Protein AF-A0A7C6I087-F1 (afdb_monomer_lite)

pLDDT: mean 86.72, std 14.85, range [38.72, 98.5]

Secondary structure (DSSP, 8-state):
--PPPPP-----------------PPPP----EEE--PEEEE-TT-SS-EEEEEEEEEEETTTEEEEEEEEEE--SSS--EEEEEEEETTS-EEEEEEESS---HHHHTT-EEEEE-SSSSSS-EEEEEEE---SGGGGGEEEEEEEEEEETTEEEEEEEEEE--SS----B-SSSSS-PBEEEEEEEEEETTEEEEEEEEEEEETTEEEE-TTTTT--EEEETTTTEEPPHHHHHHHHHHH--SS-TT-EEEEPP-

Sequence (257 aa):
MRTTIYLLTIALVAISCHQGKAQKTEPAKLEFQTYSDWEAKYDGSSLDEECWELTIPDYFKENSAVTVQLRAYEEENDQPNSTIALIDKAGNYLVTLFEPTQFHQFALEYATLSVGDVDGNGLKDIKIDFPYMGNGLMACAIRTIYIFQAGAKTFNKVSFDSFVCRDHVAETDVDGDGKWEIIVRTLEYIDENNHYWVDNIYKYTPEGLICVSKENGYPKALNVSERKPTDAEIVARHKGEWTVEQPKGYLFLKSSK

Foldseek 3Di:
DDDDDDDDDDDDDPPPPPPPVPPPPDFDFWDKDKDQPWDWDDDPPDPAWTKIKDKDFQQDPPRWIKIWIKTWDDDDPNWTKIWIFIATPVRDTLDIHIDRDGDDPVQSNVKMKIWTQQQQPPHIKIWIWTQPCDDDQSRQKTKIKIWDDPDDSWTKIKIAIAGDDPDGDGWDPQVSPNHTWDWGWDWDDPDPQWIKTWIWTWRQDPVGTFTPQPVRVDRWIATPVVRHTDDPVVCVVCVVVSRDGAHHPIDIDGDDD

Structure (mmCIF, N/CA/C/O backbone):
data_AF-A0A7C6I087-F1
#
_entry.id   AF-A0A7C6I087-F1
#
loop_
_atom_site.group_PDB
_atom_site.id
_atom_site.type_symbol
_atom_site.label_atom_id
_atom_site.label_alt_id
_atom_site.label_comp_id
_atom_site.label_asym_id
_atom_site.label_entity_id
_atom_site.label_seq_id
_atom_site.pdbx_PDB_ins_code
_atom_site.Cartn_x
_atom_site.Cartn_y
_atom_site.Cartn_z
_atom_site.occupancy
_atom_site.B_iso_or_equiv
_atom_site.auth_seq_id
_atom_site.auth_comp_id
_atom_site.auth_asym_id
_atom_site.auth_atom_id
_atom_site.pdbx_PDB_model_num
ATOM 1 N N . MET A 1 1 ? -33.682 -77.849 -45.680 1.00 42.06 1 MET A N 1
ATOM 2 C CA . MET A 1 1 ? -32.607 -76.908 -45.298 1.00 42.06 1 MET A CA 1
ATOM 3 C C . MET A 1 1 ? -32.847 -75.579 -45.998 1.00 42.06 1 MET A C 1
ATOM 5 O O . MET A 1 1 ? -32.640 -75.496 -47.201 1.00 42.06 1 MET A O 1
ATOM 9 N N . ARG A 1 2 ? -33.354 -74.571 -45.285 1.00 38.72 2 ARG A N 1
ATOM 10 C CA . ARG A 1 2 ? -33.384 -73.178 -45.750 1.00 38.72 2 ARG A CA 1
ATOM 11 C C . ARG A 1 2 ? -32.941 -72.304 -44.583 1.00 38.72 2 ARG A C 1
ATOM 13 O O . ARG A 1 2 ? -33.522 -72.373 -43.507 1.00 38.72 2 ARG A O 1
ATOM 20 N N . THR A 1 3 ? -31.845 -71.599 -44.815 1.00 48.38 3 THR A N 1
ATOM 21 C CA . THR A 1 3 ? -31.078 -70.809 -43.857 1.00 48.38 3 THR A CA 1
ATOM 22 C C . THR A 1 3 ? -31.737 -69.445 -43.683 1.00 48.38 3 THR A C 1
ATOM 24 O O . THR A 1 3 ? -31.898 -68.717 -44.660 1.00 48.38 3 THR A O 1
ATOM 27 N N . THR A 1 4 ? -32.125 -69.101 -42.457 1.00 55.12 4 THR A N 1
ATOM 28 C CA . THR A 1 4 ? -32.630 -67.768 -42.103 1.00 55.12 4 THR A CA 1
ATOM 29 C C . THR A 1 4 ? -31.441 -66.871 -41.764 1.00 55.12 4 THR A C 1
ATOM 31 O O . THR A 1 4 ? -30.687 -67.169 -4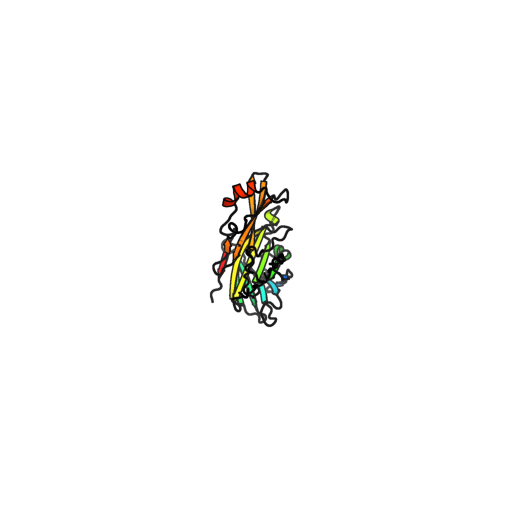0.840 1.00 55.12 4 THR A O 1
ATOM 34 N N . ILE A 1 5 ? -31.255 -65.793 -42.526 1.00 53.34 5 ILE A N 1
ATOM 35 C CA . ILE A 1 5 ? -30.225 -64.772 -42.296 1.00 53.34 5 ILE A CA 1
ATOM 36 C C . ILE A 1 5 ? -30.848 -63.666 -41.437 1.00 53.34 5 ILE A C 1
ATOM 38 O O . ILE A 1 5 ? -31.815 -63.035 -41.858 1.00 53.34 5 ILE A O 1
ATOM 42 N N . TYR A 1 6 ? -30.302 -63.432 -40.242 1.00 49.09 6 TYR A N 1
ATOM 43 C CA . TYR A 1 6 ? -30.642 -62.276 -39.411 1.00 49.09 6 TYR A CA 1
ATOM 44 C C . TYR A 1 6 ? -29.781 -61.080 -39.837 1.00 49.09 6 TYR A C 1
ATOM 46 O O . TYR A 1 6 ? -28.558 -61.121 -39.712 1.00 49.09 6 TYR A O 1
ATOM 54 N N . LEU A 1 7 ? -30.415 -60.018 -40.345 1.00 50.47 7 LEU A N 1
ATOM 55 C CA . LEU A 1 7 ? -29.766 -58.720 -40.536 1.00 50.47 7 LEU A CA 1
ATOM 56 C C . LEU A 1 7 ? -29.702 -57.996 -39.184 1.00 50.47 7 LEU A C 1
ATOM 58 O O . LEU A 1 7 ? -30.734 -57.683 -38.592 1.00 50.47 7 LEU A O 1
ATOM 62 N N . LEU A 1 8 ? -28.485 -57.736 -38.709 1.00 50.28 8 LEU A N 1
ATOM 63 C CA . LEU A 1 8 ? -28.207 -56.926 -37.528 1.00 50.28 8 LEU A CA 1
ATOM 64 C C . LEU A 1 8 ? -28.025 -55.465 -37.968 1.00 50.28 8 LEU A C 1
ATOM 66 O O . LEU A 1 8 ? -27.032 -55.125 -38.609 1.00 50.28 8 LEU A O 1
ATOM 70 N N . THR A 1 9 ? -28.983 -54.600 -37.646 1.00 48.31 9 THR A N 1
ATOM 71 C CA . THR A 1 9 ? -28.896 -53.160 -37.922 1.00 48.31 9 THR A CA 1
ATOM 72 C C . THR A 1 9 ? -28.123 -52.482 -36.789 1.00 48.31 9 THR A C 1
ATOM 74 O O . THR A 1 9 ? -28.638 -52.335 -35.683 1.00 48.31 9 THR A O 1
ATOM 77 N N . ILE A 1 10 ? -26.875 -52.084 -37.043 1.00 52.88 10 ILE A N 1
ATOM 78 C CA . ILE A 1 10 ? -26.070 -51.293 -36.101 1.00 52.88 10 ILE A CA 1
ATOM 79 C C . ILE A 1 10 ? -26.468 -49.822 -36.264 1.00 52.88 10 ILE A C 1
ATOM 81 O O . ILE A 1 10 ? -26.157 -49.197 -37.277 1.00 52.88 10 ILE A O 1
ATOM 85 N N . ALA A 1 11 ? -27.164 -49.268 -35.273 1.00 49.88 11 ALA A N 1
ATOM 86 C CA . ALA A 1 11 ? -27.420 -47.835 -35.187 1.00 49.88 11 ALA A CA 1
ATOM 87 C C . ALA A 1 11 ? -26.173 -47.132 -34.623 1.00 49.88 11 ALA A C 1
ATOM 89 O O . ALA A 1 11 ? -25.879 -47.234 -33.432 1.00 49.88 11 ALA A O 1
ATOM 90 N N . LEU A 1 12 ? -25.427 -46.426 -35.478 1.00 45.78 12 LEU A N 1
ATOM 91 C CA . LEU A 1 12 ? -24.392 -45.490 -35.037 1.00 45.78 12 LEU A CA 1
ATOM 92 C C . LEU A 1 12 ? -25.065 -44.247 -34.440 1.00 45.78 12 LEU A C 1
ATOM 94 O O . LEU A 1 12 ? -25.631 -43.429 -35.164 1.00 45.78 12 LEU A O 1
ATOM 98 N N . VAL A 1 13 ? -24.978 -44.086 -33.120 1.00 54.22 13 VAL A N 1
ATOM 99 C CA . VAL A 1 13 ? -25.280 -42.816 -32.451 1.00 54.22 13 VAL A CA 1
ATOM 100 C C . VAL A 1 13 ? -24.046 -41.928 -32.580 1.00 54.22 13 VAL A C 1
ATOM 102 O O . VAL A 1 13 ? -23.047 -42.124 -31.892 1.00 54.22 13 VAL A O 1
ATOM 105 N N . ALA A 1 14 ? -24.099 -40.962 -33.494 1.00 50.09 14 ALA A N 1
ATOM 106 C CA . ALA A 1 14 ? -23.103 -39.904 -33.571 1.00 50.09 14 ALA A CA 1
ATOM 107 C C . ALA A 1 14 ? -23.315 -38.945 -32.389 1.00 50.09 14 ALA A C 1
ATOM 109 O O . ALA A 1 14 ? -24.193 -38.085 -32.423 1.00 50.09 14 ALA A O 1
ATOM 110 N N . ILE A 1 15 ? -22.519 -39.101 -31.329 1.00 54.28 15 ILE A N 1
ATOM 111 C CA . ILE A 1 15 ? -22.408 -38.090 -30.275 1.00 54.28 15 ILE A CA 1
ATOM 112 C C . ILE A 1 15 ? -21.631 -36.926 -30.886 1.00 54.28 15 ILE A C 1
ATOM 114 O O . ILE A 1 15 ? -20.402 -36.935 -30.951 1.00 54.28 15 ILE A O 1
ATOM 118 N N . SER A 1 16 ? -22.350 -35.926 -31.390 1.00 51.22 16 SER A N 1
ATOM 119 C CA . SER A 1 16 ? -21.748 -34.646 -31.726 1.00 51.22 16 SER A CA 1
ATOM 120 C C . SER A 1 16 ? -21.303 -33.985 -30.422 1.00 51.22 16 SER A C 1
ATOM 122 O O . SER A 1 16 ? -22.115 -33.363 -29.734 1.00 51.22 16 SER A O 1
ATOM 124 N N . CYS A 1 17 ? -20.024 -34.121 -30.069 1.00 46.81 17 CYS A N 1
ATOM 125 C CA . CYS A 1 17 ? -19.377 -33.235 -29.109 1.00 46.81 17 CYS A CA 1
ATOM 126 C C . CYS A 1 17 ? -19.417 -31.818 -29.690 1.00 46.81 17 CYS A C 1
ATOM 128 O O . CYS A 1 17 ? -18.515 -31.400 -30.414 1.00 46.81 17 CYS A O 1
ATOM 130 N N . HIS A 1 18 ? -20.492 -31.084 -29.402 1.00 49.47 18 HIS A N 1
ATOM 131 C CA . HIS A 1 18 ? -20.477 -29.635 -29.477 1.00 49.47 18 HIS A CA 1
ATOM 132 C C . HIS A 1 18 ? -19.418 -29.176 -28.475 1.00 49.47 18 HIS A C 1
ATOM 134 O O . HIS A 1 18 ? -19.668 -29.114 -27.273 1.00 49.47 18 HIS A O 1
ATOM 140 N N . GLN A 1 19 ? -18.213 -28.891 -28.972 1.00 52.75 19 GLN A N 1
ATOM 141 C CA . GLN A 1 19 ? -17.267 -28.035 -28.274 1.00 52.75 19 GLN A CA 1
ATOM 142 C C . GLN A 1 19 ? -17.911 -26.650 -28.213 1.00 52.75 19 GLN A C 1
ATOM 144 O O . GLN A 1 19 ? -17.664 -25.786 -29.055 1.00 52.75 19 GLN A O 1
ATOM 149 N N . GLY A 1 20 ? -18.814 -26.468 -27.247 1.00 55.16 20 GLY A N 1
ATOM 150 C CA . GLY A 1 20 ? -19.237 -25.146 -26.834 1.00 55.16 20 GLY A CA 1
ATOM 151 C C . GLY A 1 20 ? -17.958 -24.403 -26.502 1.00 55.16 20 GLY A C 1
ATOM 152 O O . GLY A 1 20 ? -17.215 -24.828 -25.618 1.00 55.16 20 GLY A O 1
ATOM 153 N N . LYS A 1 21 ? -17.647 -23.359 -27.274 1.00 57.44 21 LYS A N 1
ATOM 154 C CA . LYS A 1 21 ? -16.593 -22.418 -26.913 1.00 57.44 21 LYS A CA 1
ATOM 155 C C . LYS A 1 21 ? -16.952 -21.953 -25.510 1.00 57.44 21 LYS A C 1
ATOM 157 O O . LYS A 1 21 ? -17.931 -21.226 -25.366 1.00 57.44 21 LYS A O 1
ATOM 162 N N . ALA A 1 22 ? -16.243 -22.456 -24.499 1.00 60.78 22 ALA A N 1
ATOM 163 C CA . ALA A 1 22 ? -16.420 -22.005 -23.133 1.00 60.78 22 ALA A CA 1
ATOM 164 C C . ALA A 1 22 ? -16.247 -20.491 -23.190 1.00 60.78 22 ALA A C 1
ATOM 166 O O . ALA A 1 22 ? -15.191 -19.996 -23.592 1.00 60.78 22 ALA A O 1
ATOM 167 N N . GLN A 1 23 ? -17.338 -19.772 -22.940 1.00 53.88 23 GLN A N 1
ATOM 168 C CA . GLN A 1 23 ? -17.309 -18.329 -22.856 1.00 53.88 23 GLN A CA 1
ATOM 169 C C . GLN A 1 23 ? -16.325 -18.036 -21.733 1.00 53.88 23 GLN A C 1
ATOM 171 O O . GLN A 1 23 ? -16.586 -18.396 -20.589 1.00 53.88 23 GLN A O 1
ATOM 176 N N . LYS A 1 24 ? -15.146 -17.521 -22.094 1.00 62.06 24 LYS A N 1
ATOM 177 C CA . LYS A 1 24 ? -14.109 -17.155 -21.138 1.00 62.06 24 LYS A CA 1
ATOM 178 C C . LYS A 1 24 ? -14.735 -16.070 -20.272 1.00 62.06 24 LYS A C 1
ATOM 180 O O . LYS A 1 24 ? -14.873 -14.939 -20.730 1.00 62.06 24 LYS A O 1
ATOM 185 N N . THR A 1 25 ? -15.235 -16.455 -19.102 1.00 62.94 25 THR A N 1
ATOM 186 C CA . THR A 1 25 ? -15.721 -15.522 -18.093 1.00 62.94 25 THR A CA 1
ATOM 187 C C . THR A 1 25 ? -14.597 -14.540 -17.840 1.00 62.94 25 THR A C 1
ATOM 189 O O . THR A 1 25 ? -13.441 -14.951 -17.699 1.00 62.94 25 THR A O 1
ATOM 192 N N . GLU A 1 26 ? -14.919 -13.250 -17.887 1.00 67.12 26 GLU A N 1
ATOM 193 C CA . GLU A 1 26 ? -13.957 -12.235 -17.481 1.00 67.12 26 GLU A CA 1
ATOM 194 C C . GLU A 1 26 ? -13.479 -12.585 -16.067 1.00 67.12 26 GLU A C 1
ATOM 196 O O . GLU A 1 26 ? -14.296 -13.037 -15.254 1.00 67.12 26 GLU A O 1
ATOM 201 N N . PRO A 1 27 ? -12.167 -12.481 -15.795 1.00 68.06 27 PRO A N 1
ATOM 202 C CA . PRO A 1 27 ? -11.660 -12.728 -14.456 1.00 68.06 27 PRO A CA 1
ATOM 203 C C . PRO A 1 27 ? -12.420 -11.831 -13.477 1.00 68.06 27 PRO A C 1
ATOM 205 O O . PRO A 1 27 ? -12.755 -10.688 -13.810 1.00 68.06 27 PRO A O 1
ATOM 208 N N . ALA A 1 28 ? -12.727 -12.367 -12.292 1.00 77.19 28 ALA A N 1
ATOM 209 C CA . ALA A 1 28 ? -13.289 -11.566 -11.208 1.00 77.19 28 ALA A CA 1
ATOM 210 C C . ALA A 1 28 ? -12.405 -10.330 -11.003 1.00 77.19 28 ALA A C 1
ATOM 212 O O . ALA A 1 28 ? -11.219 -10.405 -11.293 1.00 77.19 28 ALA A O 1
ATOM 213 N N . LYS A 1 29 ? -12.970 -9.204 -10.555 1.00 82.75 29 LYS A N 1
ATOM 214 C CA . LYS A 1 29 ? -12.228 -7.972 -10.254 1.00 82.75 29 LYS A CA 1
ATOM 215 C C . LYS A 1 29 ? -12.269 -7.712 -8.751 1.00 82.75 29 LYS A C 1
ATOM 217 O O . LYS A 1 29 ? -13.339 -7.835 -8.164 1.00 82.75 29 LYS A O 1
ATOM 222 N N . LEU A 1 30 ? -11.143 -7.325 -8.152 1.00 90.81 30 LEU A N 1
ATOM 223 C CA . LEU A 1 30 ? -11.107 -6.899 -6.760 1.00 90.81 30 LEU A CA 1
ATOM 224 C C . LEU A 1 30 ? -11.941 -5.635 -6.610 1.00 90.81 30 LEU A C 1
ATOM 226 O O . LEU A 1 30 ? -11.703 -4.631 -7.290 1.00 90.81 30 LEU A O 1
ATOM 230 N N . GLU A 1 31 ? -12.924 -5.694 -5.724 1.00 91.56 31 GLU A N 1
ATOM 231 C CA . GLU A 1 31 ? -13.752 -4.549 -5.384 1.00 91.56 31 GLU A CA 1
ATOM 232 C C . GLU A 1 31 ? -13.228 -3.928 -4.095 1.00 91.56 31 GLU A C 1
ATOM 234 O O . GLU A 1 31 ? -13.389 -4.478 -3.006 1.00 91.56 31 GLU A O 1
ATOM 239 N N . PHE A 1 32 ? -12.598 -2.764 -4.234 1.00 93.81 32 PHE A N 1
ATOM 240 C CA . PHE A 1 32 ? -12.261 -1.919 -3.102 1.00 93.81 32 PHE A CA 1
ATOM 241 C C . PHE A 1 32 ? -13.361 -0.896 -2.843 1.00 93.81 32 PHE A C 1
ATOM 243 O O . PHE A 1 32 ? -13.846 -0.233 -3.764 1.00 93.81 32 PHE A O 1
ATOM 250 N N . GLN A 1 33 ? -13.677 -0.703 -1.566 1.00 96.38 33 GLN A N 1
ATOM 251 C CA . GLN A 1 33 ? -14.315 0.518 -1.093 1.00 96.38 33 GLN A CA 1
ATOM 252 C C . GLN A 1 33 ? -13.236 1.472 -0.576 1.00 96.38 33 GLN A C 1
ATOM 254 O O . GLN A 1 33 ? -12.490 1.113 0.333 1.00 96.38 33 GLN A O 1
ATOM 259 N N . THR A 1 34 ? -13.153 2.669 -1.155 1.00 95.88 34 THR A N 1
ATOM 260 C CA . THR A 1 34 ? -12.118 3.662 -0.833 1.00 95.88 34 THR A CA 1
ATOM 261 C C . THR A 1 34 ? -12.675 4.814 0.002 1.00 95.88 34 THR A C 1
ATOM 263 O O . THR A 1 34 ? -13.795 5.273 -0.224 1.00 95.88 34 THR A O 1
ATOM 266 N N . TYR A 1 35 ? -11.856 5.290 0.934 1.00 96.31 35 TYR A N 1
ATOM 267 C CA . TYR A 1 35 ? -12.095 6.376 1.874 1.00 96.31 35 TYR A CA 1
ATOM 268 C C . TYR A 1 35 ? -10.881 7.318 1.882 1.00 96.31 35 TYR A C 1
ATOM 270 O O . TYR A 1 35 ? -9.745 6.889 1.651 1.00 96.31 35 TYR A O 1
ATOM 278 N N . SER A 1 36 ? -11.114 8.604 2.135 1.00 93.62 36 SER A N 1
ATOM 279 C CA . SER A 1 36 ? -10.062 9.639 2.128 1.00 93.62 36 SER A CA 1
ATOM 280 C C . SER A 1 36 ? -10.379 10.829 3.042 1.00 93.62 36 SER A C 1
ATOM 282 O O . SER A 1 36 ? -9.727 11.865 2.977 1.00 93.62 36 SER A O 1
ATOM 284 N N . ASP A 1 37 ? -11.415 10.712 3.864 1.00 93.38 37 ASP A N 1
ATOM 285 C CA . ASP A 1 37 ? -11.938 11.726 4.773 1.00 93.38 37 ASP A CA 1
ATOM 286 C C . ASP A 1 37 ? -11.300 11.601 6.164 1.00 93.38 37 ASP A C 1
ATOM 288 O O . ASP A 1 37 ? -11.972 11.369 7.165 1.00 93.38 37 ASP A O 1
ATOM 292 N N . TRP A 1 38 ? -9.973 11.739 6.219 1.00 95.00 38 TRP A N 1
ATOM 293 C CA . TRP A 1 38 ? -9.215 11.724 7.472 1.00 95.00 38 TRP A CA 1
ATOM 294 C C . TRP A 1 38 ? -9.574 12.920 8.365 1.00 95.00 38 TRP A C 1
ATOM 296 O O . TRP A 1 38 ? -9.503 14.076 7.944 1.00 95.00 38 TRP A O 1
ATOM 306 N N . GLU A 1 39 ? -9.891 12.651 9.630 1.00 93.62 39 GLU A N 1
ATOM 307 C CA . GLU A 1 39 ? -10.140 13.668 10.649 1.00 93.62 39 GLU A CA 1
ATOM 308 C C . GLU A 1 39 ? -8.917 13.839 11.552 1.00 93.62 39 GLU A C 1
ATOM 310 O O . GLU A 1 39 ? -8.519 12.906 12.248 1.00 93.62 39 GLU A O 1
ATOM 315 N N . ALA A 1 40 ? -8.351 15.046 11.605 1.00 90.50 40 ALA A N 1
ATOM 316 C CA . ALA A 1 40 ? -7.325 15.375 12.591 1.00 90.50 40 ALA A CA 1
ATOM 317 C C . ALA A 1 40 ? -7.931 15.456 14.004 1.00 90.50 40 ALA A C 1
ATOM 319 O O . ALA A 1 40 ? -8.959 16.108 14.223 1.00 90.50 40 ALA A O 1
ATOM 320 N N . LYS A 1 41 ? -7.273 14.820 14.972 1.00 88.81 41 LYS A N 1
ATOM 321 C CA . LYS A 1 41 ? -7.575 14.906 16.401 1.00 88.81 41 LYS A CA 1
ATOM 322 C C . LYS A 1 41 ? -6.391 15.554 17.108 1.00 88.81 41 LYS A C 1
ATOM 324 O O . LYS A 1 41 ? -5.254 15.120 16.954 1.00 88.81 41 LYS A O 1
ATOM 329 N N . TYR A 1 42 ? -6.697 16.572 17.904 1.00 80.06 42 TYR A N 1
ATOM 330 C CA . TYR A 1 42 ? -5.735 17.272 18.745 1.00 80.06 42 TYR A CA 1
ATOM 331 C C . TYR A 1 42 ? -6.009 16.906 20.204 1.00 80.06 42 TYR A C 1
ATOM 333 O O . TYR A 1 42 ? -7.124 17.123 20.692 1.00 80.06 42 TYR A O 1
ATOM 341 N N . ASP A 1 43 ? -5.016 16.359 20.905 1.00 67.62 43 ASP A N 1
ATOM 342 C CA . ASP A 1 43 ? -5.063 16.299 22.364 1.00 67.62 43 ASP A CA 1
ATOM 343 C C . ASP A 1 43 ? -4.831 17.723 22.885 1.00 67.62 43 ASP A C 1
ATOM 345 O O . ASP A 1 43 ? -3.772 18.307 22.688 1.00 67.62 43 ASP A O 1
ATOM 349 N N . GLY A 1 44 ? -5.832 18.319 23.535 1.00 58.00 44 GLY A N 1
ATOM 350 C CA . GLY A 1 44 ? -5.776 19.702 24.024 1.00 58.00 44 GLY A CA 1
ATOM 351 C C . GLY A 1 44 ? -4.695 19.986 25.080 1.00 58.00 44 GLY A C 1
ATOM 352 O O . GLY A 1 44 ? -4.687 21.086 25.638 1.00 58.00 44 GLY A O 1
ATOM 353 N N . SER A 1 45 ? -3.827 19.019 25.392 1.00 59.78 45 SER A N 1
ATOM 354 C CA . SER A 1 45 ? -2.735 19.128 26.360 1.00 59.78 45 SER A CA 1
ATOM 355 C C . SER A 1 45 ? -1.331 19.278 25.750 1.00 59.78 45 SER A C 1
ATOM 357 O O . SER A 1 45 ? -0.427 19.713 26.469 1.00 59.78 45 SER A O 1
ATOM 359 N N . SER A 1 46 ? -1.141 19.032 24.449 1.00 56.44 46 SER A N 1
ATOM 360 C CA . SER A 1 46 ? 0.121 19.288 23.738 1.00 56.44 46 SER A CA 1
ATOM 361 C C . SER A 1 46 ? -0.153 19.851 22.341 1.00 56.44 46 SER A C 1
ATOM 363 O O . SER A 1 46 ? -1.141 19.517 21.697 1.00 56.44 46 SER A O 1
ATOM 365 N N . LEU A 1 47 ? 0.716 20.740 21.859 1.00 55.31 47 LEU A N 1
ATOM 366 C CA . LEU A 1 47 ? 0.659 21.224 20.474 1.00 55.31 47 LEU A CA 1
ATOM 367 C C . LEU A 1 47 ? 1.156 20.162 19.471 1.00 55.31 47 LEU A C 1
ATOM 369 O O . LEU A 1 47 ? 1.172 20.438 18.276 1.00 55.31 47 LEU A O 1
ATOM 373 N N . ASP A 1 48 ? 1.534 18.972 19.955 1.00 57.72 48 ASP A N 1
ATOM 374 C CA . ASP A 1 48 ? 2.503 18.104 19.280 1.00 57.72 48 ASP A CA 1
ATOM 375 C C . ASP A 1 48 ? 1.988 16.681 18.991 1.00 57.72 48 ASP A C 1
ATOM 377 O O . ASP A 1 48 ? 2.615 15.952 18.229 1.00 57.72 48 ASP A O 1
ATOM 381 N N . GLU A 1 49 ? 0.843 16.253 19.540 1.00 59.72 49 GLU A N 1
ATOM 382 C CA . GLU A 1 49 ? 0.303 14.916 19.246 1.00 59.72 49 GLU A CA 1
ATOM 383 C C . GLU A 1 49 ? -0.850 14.973 18.243 1.00 59.72 49 GLU A C 1
ATOM 385 O O . GLU A 1 49 ? -2.030 14.855 18.584 1.00 59.72 49 GLU A O 1
ATOM 390 N N . GLU A 1 50 ? -0.482 15.139 16.973 1.00 77.12 50 GLU A N 1
ATOM 391 C CA . GLU A 1 50 ? -1.401 14.977 15.853 1.00 77.12 50 GLU A CA 1
ATOM 392 C C . GLU A 1 50 ? -1.644 13.480 15.612 1.00 77.12 50 GLU A C 1
ATOM 394 O O . GLU A 1 50 ? -0.742 12.714 15.256 1.00 77.12 50 GLU A O 1
ATOM 399 N N . CYS A 1 51 ? -2.886 13.043 15.814 1.00 90.44 51 CYS A N 1
ATOM 400 C CA . CYS A 1 51 ? -3.343 11.777 15.259 1.00 90.44 51 CYS A CA 1
ATOM 401 C C . CYS A 1 51 ? -4.499 12.021 14.296 1.00 90.44 51 CYS A C 1
ATOM 403 O O . CYS A 1 51 ? -5.237 13.000 14.410 1.00 90.44 51 CYS A O 1
ATOM 405 N N . TRP A 1 52 ? -4.637 11.131 13.324 1.00 94.50 52 TRP A N 1
ATOM 406 C CA . TRP A 1 52 ? -5.644 11.240 12.280 1.00 94.50 52 TRP A CA 1
ATOM 407 C C . TRP A 1 52 ? -6.462 9.975 12.232 1.00 94.50 52 TRP A C 1
ATOM 409 O O . TRP A 1 52 ? -5.917 8.873 12.233 1.00 94.50 52 TRP A O 1
ATOM 419 N N . GLU A 1 53 ? -7.772 10.140 12.192 1.00 96.31 53 GLU A N 1
ATOM 420 C CA . GLU A 1 53 ? -8.714 9.040 12.284 1.00 96.31 53 GLU A CA 1
ATOM 421 C C . GLU A 1 53 ? -9.571 8.956 11.031 1.00 96.31 53 GLU A C 1
ATOM 423 O O . GLU A 1 53 ? -10.024 9.966 10.498 1.00 96.31 53 GLU A O 1
ATOM 428 N N . LEU A 1 54 ? -9.827 7.732 10.587 1.00 97.38 54 LEU A N 1
ATOM 429 C CA . LEU A 1 54 ? -10.794 7.432 9.544 1.00 97.38 54 LEU A CA 1
ATOM 430 C C . LEU A 1 54 ? -11.628 6.240 9.993 1.00 97.38 54 LEU A C 1
ATOM 432 O O . LEU A 1 54 ? -11.090 5.199 10.371 1.00 97.38 54 LEU A O 1
ATOM 436 N N . THR A 1 55 ? -12.953 6.379 9.962 1.00 97.75 55 THR A N 1
ATOM 437 C CA . THR A 1 55 ? -13.863 5.307 10.380 1.00 97.75 55 THR A CA 1
ATOM 438 C C . THR A 1 55 ? -14.455 4.588 9.178 1.00 97.75 55 THR A C 1
ATOM 440 O O . THR A 1 55 ? -15.143 5.181 8.355 1.00 97.75 55 THR A O 1
ATOM 443 N N . ILE A 1 56 ? -14.237 3.277 9.124 1.00 97.62 56 ILE A N 1
ATOM 444 C CA . ILE A 1 56 ? -14.773 2.379 8.107 1.00 97.62 56 ILE A CA 1
ATOM 445 C C . ILE A 1 56 ? -16.062 1.757 8.665 1.00 97.62 56 ILE A C 1
ATOM 447 O O . ILE A 1 56 ? -15.996 0.935 9.592 1.00 97.62 56 ILE A O 1
ATOM 451 N N . PRO A 1 57 ? -17.248 2.117 8.141 1.00 96.50 57 PRO A N 1
ATOM 452 C CA . PRO A 1 57 ? -18.493 1.471 8.532 1.00 96.50 57 PRO A CA 1
ATOM 453 C C . PRO A 1 57 ? -18.522 0.015 8.054 1.00 96.50 57 PRO A C 1
ATOM 455 O O . PRO A 1 57 ? -17.898 -0.343 7.057 1.00 96.50 57 PRO A O 1
ATOM 458 N N . ASP A 1 58 ? -19.272 -0.828 8.764 1.00 94.31 58 ASP A N 1
ATOM 459 C CA . ASP A 1 58 ? -19.544 -2.215 8.368 1.00 94.31 58 ASP A CA 1
ATOM 460 C C . ASP A 1 58 ? -18.290 -3.052 8.059 1.00 94.31 58 ASP A C 1
ATOM 462 O O . ASP A 1 58 ? -18.300 -3.917 7.180 1.00 94.31 58 ASP A O 1
ATOM 466 N N . TYR A 1 59 ? -17.181 -2.787 8.754 1.00 95.62 59 TYR A N 1
ATOM 467 C CA . TYR A 1 59 ? -15.916 -3.484 8.530 1.00 95.62 59 TYR A CA 1
ATOM 468 C C . TYR A 1 59 ? -15.972 -4.944 8.999 1.00 95.62 59 TYR A C 1
ATOM 470 O O . TYR A 1 59 ? -15.612 -5.861 8.262 1.00 95.62 59 TYR A O 1
ATOM 478 N N . PHE A 1 60 ? -16.489 -5.184 10.204 1.00 92.69 60 PHE A N 1
ATOM 479 C CA . PHE A 1 60 ? -16.715 -6.537 10.704 1.00 92.69 60 PHE A CA 1
ATOM 480 C C . PHE A 1 60 ? -18.127 -7.032 10.370 1.00 92.69 60 PHE A C 1
ATOM 482 O O . PHE A 1 60 ? -19.030 -6.265 10.028 1.00 92.69 60 PHE A O 1
ATOM 489 N N . LYS A 1 61 ? -18.342 -8.342 10.556 1.00 81.62 61 LYS A N 1
ATOM 490 C CA . LYS A 1 61 ? -19.688 -8.934 10.583 1.00 81.62 61 LYS A CA 1
ATOM 491 C C . LYS A 1 61 ? -20.572 -8.181 11.591 1.00 81.62 61 LYS A C 1
ATOM 493 O O . LYS A 1 61 ? -20.069 -7.638 12.571 1.00 81.62 61 LYS A O 1
ATOM 498 N N . GLU A 1 62 ? -21.882 -8.170 11.341 1.00 82.38 62 GLU A N 1
ATOM 499 C CA . GLU A 1 62 ? -22.885 -7.466 12.167 1.00 82.38 62 GLU A CA 1
ATOM 500 C C . GLU A 1 62 ? -22.790 -5.930 12.122 1.00 82.38 62 GLU A C 1
ATOM 502 O O . GLU A 1 62 ? -23.163 -5.255 13.080 1.00 82.38 62 GLU A O 1
ATOM 507 N N . ASN A 1 63 ? -22.321 -5.363 11.006 1.00 79.94 63 ASN A N 1
ATOM 508 C CA . ASN A 1 63 ? -22.310 -3.912 10.772 1.00 79.94 63 ASN A CA 1
ATOM 509 C C . ASN A 1 63 ? -21.496 -3.136 11.829 1.00 79.94 63 ASN A C 1
ATOM 511 O O . ASN A 1 63 ? -21.839 -2.026 12.248 1.00 79.94 63 ASN A O 1
ATOM 515 N N . SER A 1 64 ? -20.415 -3.753 12.314 1.00 91.38 64 SER A N 1
ATOM 516 C CA . SER A 1 64 ? -19.517 -3.140 13.291 1.00 91.38 64 SER A CA 1
ATOM 517 C C . SER A 1 64 ? -18.391 -2.395 12.579 1.00 91.38 64 SER A C 1
ATOM 519 O O . SER A 1 64 ? -17.647 -2.979 11.793 1.00 91.38 64 SER A O 1
ATOM 521 N N . ALA A 1 65 ? -18.274 -1.101 12.871 1.00 96.12 65 ALA A N 1
ATOM 522 C CA . ALA A 1 65 ? -17.243 -0.230 12.321 1.00 96.12 65 ALA A CA 1
ATOM 523 C C . ALA A 1 65 ? -15.864 -0.483 12.954 1.00 96.12 65 ALA A C 1
ATOM 525 O O . ALA A 1 65 ? -15.769 -0.966 14.090 1.00 96.12 65 ALA A O 1
ATOM 526 N N . VAL A 1 66 ? -14.815 -0.101 12.227 1.00 97.56 66 VAL A N 1
ATOM 527 C CA . VAL A 1 66 ? -13.450 0.036 12.749 1.00 97.56 66 VAL A CA 1
ATOM 528 C C . VAL A 1 66 ? -12.940 1.439 12.439 1.00 97.56 66 VAL A C 1
ATOM 530 O O . VAL A 1 66 ? -13.190 1.965 11.356 1.00 97.56 66 VAL A O 1
ATOM 533 N N . THR A 1 67 ? -12.229 2.043 13.379 1.00 98.12 67 THR A N 1
ATOM 534 C CA . THR A 1 67 ? -11.512 3.299 13.171 1.00 98.12 67 THR A CA 1
ATOM 535 C C . THR A 1 67 ? -10.037 2.988 12.979 1.00 98.12 67 THR A C 1
ATOM 537 O O . THR A 1 67 ? -9.437 2.284 13.792 1.00 98.12 67 THR A O 1
ATOM 540 N N . VAL A 1 68 ? -9.461 3.495 11.894 1.00 98.19 68 VAL A N 1
ATOM 541 C CA . VAL A 1 68 ? -8.020 3.493 11.658 1.00 98.19 68 VAL A CA 1
ATOM 542 C C . VAL A 1 68 ? -7.473 4.809 12.178 1.00 98.19 68 VAL A C 1
ATOM 544 O O . VAL A 1 68 ? -7.884 5.866 11.707 1.00 98.19 68 VA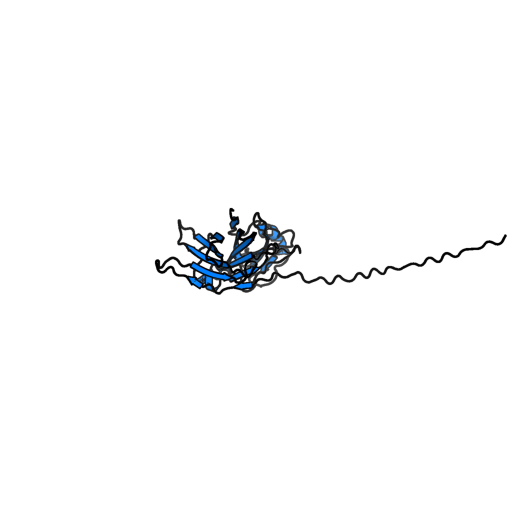L A O 1
ATOM 547 N N . GLN A 1 69 ? -6.570 4.741 13.149 1.00 97.12 69 GLN A N 1
ATOM 548 C CA . GLN A 1 69 ? -5.859 5.897 13.677 1.00 97.12 69 GLN A CA 1
ATOM 549 C C . GLN A 1 69 ? -4.403 5.841 13.213 1.00 97.12 69 GLN A C 1
ATOM 551 O O . GLN A 1 69 ? -3.708 4.852 13.448 1.00 97.12 69 GLN A O 1
ATOM 556 N N . LEU A 1 70 ? -3.944 6.909 12.574 1.00 95.69 70 LEU A N 1
ATOM 557 C CA . LEU A 1 70 ? -2.546 7.145 12.244 1.00 95.69 70 LEU A CA 1
ATOM 558 C C . LEU A 1 70 ? -1.975 8.117 13.267 1.00 95.69 70 LEU A C 1
ATOM 560 O O . LEU A 1 70 ? -2.572 9.160 13.530 1.00 95.69 70 LEU A O 1
ATOM 564 N N . ARG A 1 71 ? -0.824 7.785 13.840 1.00 92.62 71 ARG A N 1
ATOM 565 C CA . ARG A 1 71 ? -0.125 8.647 14.791 1.00 92.62 71 ARG A CA 1
ATOM 566 C C . ARG A 1 71 ? 1.323 8.781 14.370 1.00 92.62 71 ARG A C 1
ATOM 568 O O . ARG A 1 71 ? 2.006 7.771 14.192 1.00 92.62 71 ARG A O 1
ATOM 575 N N . ALA A 1 72 ? 1.765 10.019 14.215 1.00 88.19 72 ALA A N 1
ATOM 576 C CA . ALA A 1 72 ? 3.163 10.332 13.987 1.00 88.19 72 ALA A CA 1
ATOM 577 C C . ALA A 1 72 ? 3.861 10.549 15.328 1.00 88.19 72 ALA A C 1
ATOM 579 O O . ALA A 1 72 ? 3.273 11.118 16.247 1.00 88.19 72 ALA A O 1
ATOM 580 N N . TYR A 1 73 ? 5.106 10.104 15.435 1.00 81.88 73 TYR A N 1
ATOM 581 C CA . TYR A 1 73 ? 5.992 10.501 16.519 1.00 81.88 73 TYR A CA 1
ATOM 582 C C . TYR A 1 73 ? 7.149 11.304 15.937 1.00 81.88 73 TYR A C 1
ATOM 584 O O . TYR A 1 73 ? 7.565 11.090 14.793 1.00 81.88 73 TYR A O 1
ATOM 592 N N . GLU A 1 74 ? 7.657 12.240 16.731 1.00 67.88 74 GLU A N 1
ATOM 593 C CA . GLU A 1 74 ? 8.924 12.892 16.428 1.00 67.88 74 GLU A CA 1
ATOM 594 C C . GLU A 1 74 ? 10.063 11.863 16.417 1.00 67.88 74 GLU A C 1
ATOM 596 O O . GLU A 1 74 ? 9.977 10.796 17.033 1.00 67.88 74 GLU A O 1
ATOM 601 N N . GLU A 1 75 ? 11.121 12.174 15.670 1.00 66.94 75 GLU A N 1
ATOM 602 C CA . GLU A 1 75 ? 12.269 11.296 15.466 1.00 66.94 75 GLU A CA 1
ATOM 603 C C . GLU A 1 75 ? 12.921 10.918 16.807 1.00 66.94 75 GLU A C 1
ATOM 605 O O . GLU A 1 75 ? 13.621 11.714 17.432 1.00 66.94 75 GLU A O 1
ATOM 610 N N . GLU A 1 76 ? 12.739 9.671 17.245 1.00 61.09 76 GLU A N 1
ATOM 611 C CA . GLU A 1 76 ? 13.548 9.109 18.321 1.00 61.09 76 GLU A CA 1
ATOM 612 C C . GLU A 1 76 ? 14.789 8.470 17.684 1.00 61.09 76 GLU A C 1
ATOM 614 O O . GLU A 1 76 ? 14.695 7.446 17.006 1.00 61.09 76 GLU A O 1
ATOM 619 N N . ASN A 1 77 ? 15.964 9.070 17.902 1.00 65.38 77 ASN A N 1
ATOM 620 C CA . ASN A 1 77 ? 17.248 8.639 17.323 1.00 65.38 77 ASN A CA 1
ATOM 621 C C . ASN A 1 77 ? 17.333 8.754 15.783 1.00 65.38 77 ASN A C 1
ATOM 623 O O . ASN A 1 77 ? 17.831 7.834 15.131 1.00 65.38 77 ASN A O 1
ATOM 627 N N . ASP A 1 78 ? 16.859 9.862 15.203 1.00 65.94 78 ASP A N 1
ATOM 628 C CA . ASP A 1 78 ? 16.894 10.137 13.751 1.00 65.94 78 ASP A CA 1
ATOM 629 C C . ASP A 1 78 ? 16.163 9.075 12.898 1.00 65.94 78 ASP A C 1
ATOM 631 O O . ASP A 1 78 ? 16.500 8.849 11.731 1.00 65.94 78 ASP A O 1
ATOM 635 N N . GLN A 1 79 ? 15.193 8.359 13.477 1.00 63.34 79 GLN A N 1
ATOM 636 C CA . GLN A 1 79 ? 14.349 7.410 12.753 1.00 63.34 79 GLN A CA 1
ATOM 637 C C . GLN A 1 79 ? 12.882 7.826 12.886 1.00 63.34 79 GLN A C 1
ATOM 639 O O . GLN A 1 79 ? 12.373 7.913 14.008 1.00 63.34 79 GLN A O 1
ATOM 644 N N . PRO A 1 80 ? 12.183 8.083 11.766 1.00 70.69 80 PRO A N 1
ATOM 645 C CA . PRO A 1 80 ? 10.772 8.408 11.810 1.00 70.69 80 PRO A CA 1
ATOM 646 C C . PRO A 1 80 ? 9.985 7.179 12.261 1.00 70.69 80 PRO A C 1
ATOM 648 O O . PRO A 1 80 ? 10.013 6.128 11.618 1.00 70.69 80 PRO A O 1
ATOM 651 N N . ASN A 1 81 ? 9.252 7.335 13.358 1.00 84.38 81 ASN A N 1
ATOM 652 C CA . ASN A 1 81 ? 8.439 6.280 13.936 1.00 84.38 81 ASN A CA 1
ATOM 653 C C . ASN A 1 81 ? 6.980 6.729 13.898 1.00 84.38 81 ASN A C 1
ATOM 655 O O . ASN A 1 81 ? 6.638 7.789 14.410 1.00 84.38 81 ASN A O 1
ATOM 659 N N . SER A 1 82 ? 6.107 5.918 13.312 1.00 92.56 82 SER A N 1
ATOM 660 C CA . SER A 1 82 ? 4.660 6.117 13.389 1.00 92.56 82 SER A CA 1
ATOM 661 C C . SER A 1 82 ? 3.972 4.845 13.851 1.00 92.56 82 SER A C 1
ATOM 663 O O . SER A 1 82 ? 4.526 3.741 13.778 1.00 92.56 82 SER A O 1
ATOM 665 N N . THR A 1 83 ? 2.738 4.987 14.320 1.00 94.44 83 THR A N 1
ATOM 666 C CA . THR A 1 83 ? 1.867 3.847 14.591 1.00 94.44 83 THR A CA 1
ATOM 667 C C . THR A 1 83 ? 0.562 3.939 13.821 1.00 94.44 83 THR A C 1
ATOM 669 O O . THR A 1 83 ? 0.064 5.013 13.484 1.00 94.44 83 THR A O 1
ATOM 672 N N . ILE A 1 84 ? 0.021 2.760 13.534 1.00 96.88 84 ILE A N 1
ATOM 673 C CA . ILE A 1 84 ? -1.296 2.554 12.954 1.00 96.88 84 ILE A CA 1
ATOM 674 C C . ILE A 1 84 ? -2.079 1.725 13.959 1.00 96.88 84 ILE A C 1
ATOM 676 O O . ILE A 1 84 ? -1.706 0.586 14.246 1.00 96.88 84 ILE A O 1
ATOM 680 N N . ALA A 1 85 ? -3.150 2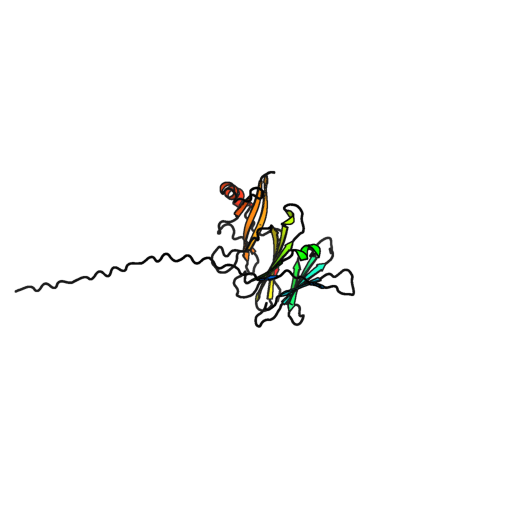.281 14.503 1.00 97.00 85 ALA A N 1
ATOM 681 C CA . ALA A 1 85 ? -4.042 1.568 15.398 1.00 97.00 85 ALA A CA 1
ATOM 682 C C . ALA A 1 85 ? -5.367 1.254 14.706 1.00 97.00 85 ALA A C 1
ATOM 684 O O . ALA A 1 85 ? -5.915 2.085 13.984 1.00 97.00 85 ALA A O 1
ATOM 685 N N . LEU A 1 86 ? -5.894 0.056 14.957 1.00 97.69 86 LEU A N 1
ATOM 686 C CA . LEU A 1 86 ? -7.281 -0.281 14.648 1.00 97.69 86 LEU A CA 1
ATOM 687 C C . LEU A 1 86 ? -8.077 -0.265 15.946 1.00 97.69 86 LEU A C 1
ATOM 689 O O . LEU A 1 86 ? -7.712 -0.951 16.901 1.00 97.69 86 LEU A O 1
ATOM 693 N N . ILE A 1 87 ? -9.161 0.498 15.975 1.00 97.12 87 ILE A N 1
ATOM 694 C CA . ILE A 1 87 ? -9.976 0.741 17.164 1.00 97.12 87 ILE A CA 1
ATOM 695 C C . ILE A 1 87 ? -11.407 0.298 16.854 1.00 97.12 87 ILE A C 1
ATOM 697 O O . ILE A 1 87 ? -11.956 0.639 15.807 1.00 97.12 87 ILE A O 1
ATOM 701 N N . ASP A 1 88 ? -12.018 -0.503 17.726 1.00 95.56 88 ASP A N 1
ATOM 702 C CA . ASP A 1 88 ? -13.414 -0.898 17.534 1.00 95.56 88 ASP A CA 1
ATOM 703 C C . ASP A 1 88 ? -14.402 0.201 17.939 1.00 95.56 88 ASP A C 1
ATOM 705 O O . ASP A 1 88 ? -14.056 1.193 18.574 1.00 95.56 88 ASP A O 1
ATOM 709 N N . LYS A 1 89 ? -15.679 0.010 17.593 1.00 94.06 89 LYS A N 1
ATOM 710 C CA . LYS A 1 89 ? -16.759 0.961 17.900 1.00 94.06 89 LYS A CA 1
ATOM 711 C C . LYS A 1 89 ? -16.895 1.309 19.394 1.00 94.06 89 LYS A C 1
ATOM 713 O O . LYS A 1 89 ? -17.486 2.335 19.720 1.00 94.06 89 LYS A O 1
ATOM 718 N N . ALA A 1 90 ? -16.404 0.460 20.299 1.00 94.25 90 ALA A N 1
ATOM 719 C CA . ALA A 1 90 ? -16.426 0.718 21.738 1.00 94.25 90 ALA A CA 1
ATOM 720 C C . ALA A 1 90 ? -15.185 1.491 22.226 1.00 94.25 90 ALA A C 1
ATOM 722 O O . ALA A 1 90 ? -15.089 1.781 23.417 1.00 94.25 90 ALA A O 1
ATOM 723 N N . GLY A 1 91 ? -14.261 1.841 21.326 1.00 94.69 91 GLY A N 1
ATOM 724 C CA . GLY A 1 91 ? -13.021 2.547 21.639 1.00 94.69 91 GLY A CA 1
ATOM 725 C C . GLY A 1 91 ? -11.881 1.625 22.074 1.00 94.69 91 GLY A C 1
ATOM 726 O O . GLY A 1 91 ? -10.867 2.114 22.566 1.00 94.69 91 GLY A O 1
ATOM 727 N N . ASN A 1 92 ? -12.018 0.302 21.924 1.00 95.00 92 ASN A N 1
ATOM 728 C CA . ASN A 1 92 ? -10.950 -0.623 22.298 1.00 95.00 92 ASN A CA 1
ATOM 729 C C . ASN A 1 92 ? -9.945 -0.761 21.156 1.00 95.00 92 ASN A C 1
ATOM 731 O O . ASN A 1 92 ? -10.327 -1.038 20.017 1.00 95.00 92 ASN A O 1
ATOM 735 N N . TYR A 1 93 ? -8.657 -0.656 21.481 1.00 95.00 93 TYR A N 1
ATOM 736 C CA . TYR A 1 93 ? -7.581 -0.988 20.554 1.00 95.00 93 TYR A CA 1
ATOM 737 C C . TYR A 1 93 ? -7.623 -2.483 20.232 1.00 95.00 93 TYR A C 1
ATOM 739 O O . TYR A 1 93 ? -7.520 -3.333 21.117 1.00 95.00 93 TYR A O 1
ATOM 747 N N . LEU A 1 94 ? -7.778 -2.795 18.950 1.00 95.19 94 LEU A N 1
ATOM 748 C CA . LEU A 1 94 ? -7.706 -4.147 18.412 1.00 95.19 94 LEU A CA 1
ATOM 749 C C . LEU A 1 94 ? -6.260 -4.544 18.122 1.00 95.19 94 LEU A C 1
ATOM 751 O O . LEU A 1 94 ? -5.855 -5.670 18.394 1.00 95.19 94 LEU A O 1
ATOM 755 N N . VAL A 1 95 ? -5.491 -3.611 17.559 1.00 95.94 95 VAL A N 1
ATOM 756 C CA . VAL A 1 95 ? -4.059 -3.757 17.300 1.00 95.94 95 VAL A CA 1
ATOM 757 C C . VAL A 1 95 ? -3.420 -2.374 17.198 1.00 95.94 95 VAL A C 1
ATOM 759 O O . VAL A 1 95 ? -4.071 -1.431 16.749 1.00 95.94 95 VAL A O 1
ATOM 762 N N . THR A 1 96 ? -2.144 -2.281 17.566 1.00 95.44 96 THR A N 1
ATOM 763 C CA . THR A 1 96 ? -1.273 -1.139 17.267 1.00 95.44 96 THR A CA 1
ATOM 764 C C . THR A 1 96 ? -0.053 -1.664 16.523 1.00 95.44 96 THR A C 1
ATOM 766 O O . THR A 1 96 ? 0.633 -2.569 16.998 1.00 95.44 96 THR A O 1
ATOM 769 N N . LEU A 1 97 ? 0.195 -1.127 15.336 1.00 95.25 97 LEU A N 1
ATOM 770 C CA . LEU A 1 97 ? 1.215 -1.585 14.404 1.00 95.25 97 LEU A CA 1
ATOM 771 C C . LEU A 1 97 ? 2.239 -0.476 14.187 1.00 95.25 97 LEU A C 1
ATOM 773 O O . LEU A 1 97 ? 1.869 0.672 13.974 1.00 95.25 97 LEU A O 1
ATOM 777 N N . PHE A 1 98 ? 3.520 -0.825 14.209 1.00 94.44 98 PHE A N 1
ATOM 778 C CA . PHE A 1 98 ? 4.606 0.110 13.923 1.00 94.44 98 PHE A CA 1
ATOM 779 C C . PHE A 1 98 ? 4.765 0.343 12.416 1.00 94.44 98 PHE A C 1
ATOM 781 O O . PHE A 1 98 ? 4.676 -0.610 11.637 1.00 94.44 98 PHE A O 1
ATOM 788 N N . GLU A 1 99 ? 5.073 1.572 12.007 1.00 94.75 99 GLU A N 1
ATOM 789 C CA . GLU A 1 99 ? 5.487 1.923 10.649 1.00 94.75 99 GLU A CA 1
ATOM 790 C C . GLU A 1 99 ? 6.731 2.833 10.686 1.00 94.75 99 GLU A C 1
ATOM 792 O O . GLU A 1 99 ? 6.663 3.910 11.279 1.00 94.75 99 GLU A O 1
ATOM 797 N N . PRO A 1 100 ? 7.850 2.450 10.037 1.00 92.31 100 PRO A N 1
ATOM 798 C CA . PRO A 1 100 ? 9.078 3.247 9.972 1.00 92.31 100 PRO A CA 1
ATOM 799 C C . PRO A 1 100 ? 8.970 4.355 8.911 1.00 92.31 100 PRO A C 1
ATOM 801 O O . PRO A 1 100 ? 9.814 4.487 8.027 1.00 92.31 100 PRO A O 1
ATOM 804 N N . THR A 1 101 ? 7.871 5.102 8.940 1.00 89.56 101 THR A N 1
ATOM 805 C CA . THR A 1 101 ? 7.657 6.292 8.118 1.00 89.56 101 THR A CA 1
ATOM 806 C C . THR A 1 101 ? 6.985 7.340 8.975 1.00 89.56 101 THR A C 1
ATOM 808 O O . THR A 1 101 ? 6.203 6.997 9.858 1.00 89.56 101 THR A O 1
ATOM 811 N N . GLN A 1 102 ? 7.237 8.615 8.710 1.00 89.38 102 GLN A N 1
ATOM 812 C CA . GLN A 1 102 ? 6.512 9.687 9.377 1.00 89.38 102 GLN A CA 1
ATOM 813 C C . GLN A 1 102 ? 5.199 9.940 8.635 1.00 89.38 102 GLN A C 1
ATOM 815 O O . GLN A 1 102 ? 5.200 10.242 7.436 1.00 89.38 102 GLN A O 1
ATOM 820 N N . PHE A 1 103 ? 4.073 9.827 9.337 1.00 91.25 103 PHE A N 1
ATOM 821 C CA . PHE A 1 103 ? 2.825 10.395 8.841 1.00 91.25 103 PHE A CA 1
ATOM 822 C C . PHE A 1 103 ? 2.850 11.907 9.065 1.00 91.25 103 PHE A C 1
ATOM 824 O O . PHE A 1 103 ? 3.290 12.387 10.100 1.00 91.25 103 PHE A O 1
ATOM 831 N N . HIS A 1 104 ? 2.427 12.675 8.074 1.00 87.81 104 HIS A N 1
ATOM 832 C CA . HIS A 1 104 ? 2.440 14.129 8.128 1.00 87.81 104 HIS A CA 1
ATOM 833 C C . HIS A 1 104 ? 1.159 14.661 7.501 1.00 87.81 104 HIS A C 1
ATOM 835 O O . HIS A 1 104 ? 0.666 14.114 6.509 1.00 87.81 104 HIS A O 1
ATOM 841 N N . GLN A 1 105 ? 0.636 15.742 8.078 1.00 87.06 105 GLN A N 1
ATOM 842 C CA . GLN A 1 105 ? -0.670 16.300 7.735 1.00 87.06 105 GLN A CA 1
ATOM 843 C C . GLN A 1 105 ? -0.829 16.580 6.234 1.00 87.06 105 GLN A C 1
ATOM 845 O O . GLN A 1 105 ? -1.856 16.250 5.649 1.00 87.06 105 GLN A O 1
ATOM 850 N N . PHE A 1 106 ? 0.204 17.130 5.589 1.00 88.00 106 PHE A N 1
ATOM 851 C CA . PHE A 1 106 ? 0.143 17.492 4.170 1.00 88.00 106 PHE A CA 1
ATOM 852 C C . PHE A 1 106 ? -0.027 16.293 3.228 1.00 88.00 106 PHE A C 1
ATOM 854 O O . PHE A 1 106 ? -0.633 16.442 2.171 1.00 88.00 106 PHE A O 1
ATOM 861 N N . ALA A 1 107 ? 0.483 15.112 3.585 1.00 90.94 107 ALA A N 1
ATOM 862 C CA . ALA A 1 107 ? 0.292 13.912 2.771 1.00 90.94 107 ALA A CA 1
ATOM 863 C C . ALA A 1 107 ? -1.075 13.264 2.973 1.00 90.94 107 ALA A C 1
ATOM 865 O O . ALA A 1 107 ? -1.544 12.564 2.078 1.00 90.94 107 ALA A O 1
ATOM 866 N N . LEU A 1 108 ? -1.729 13.491 4.114 1.00 90.06 108 LEU A N 1
ATOM 867 C CA . LEU A 1 108 ? -3.008 12.849 4.422 1.00 90.06 108 LEU A CA 1
ATOM 868 C C . LEU A 1 108 ? -4.146 13.298 3.515 1.00 90.06 108 LEU A C 1
ATOM 870 O O . LEU A 1 108 ? -5.022 12.493 3.221 1.00 90.06 108 LEU A O 1
ATOM 874 N N . GLU A 1 109 ? -4.092 14.528 3.000 1.00 88.56 109 GLU A N 1
ATOM 875 C CA . GLU A 1 109 ? -5.034 15.009 1.978 1.00 88.56 109 GLU A CA 1
ATOM 876 C C . GLU A 1 109 ? -5.004 14.161 0.694 1.00 88.56 109 GLU A C 1
ATOM 878 O O . GLU A 1 109 ? -5.972 14.138 -0.066 1.00 88.56 109 GLU A O 1
ATOM 883 N N . TYR A 1 110 ? -3.895 13.459 0.453 1.00 91.81 110 TYR A N 1
ATOM 884 C CA . TYR A 1 110 ? -3.666 12.616 -0.717 1.00 91.81 110 TYR A CA 1
ATOM 885 C C . TYR A 1 110 ? -3.600 11.125 -0.365 1.00 91.81 110 TYR A C 1
ATOM 887 O O . TYR A 1 110 ? -3.517 10.289 -1.267 1.00 91.81 110 TYR A O 1
ATOM 895 N N . ALA A 1 111 ? -3.619 10.784 0.925 1.00 94.31 111 ALA A N 1
ATOM 896 C CA . ALA A 1 111 ? -3.603 9.407 1.378 1.00 94.31 111 ALA A CA 1
ATOM 897 C C . ALA A 1 111 ? -4.968 8.765 1.132 1.00 94.31 111 ALA A C 1
ATOM 899 O O . ALA A 1 111 ? -6.016 9.344 1.424 1.00 94.31 111 ALA A O 1
ATOM 900 N N . THR A 1 112 ? -4.956 7.533 0.638 1.00 94.12 112 THR A N 1
ATOM 901 C CA . THR A 1 112 ? -6.188 6.764 0.441 1.00 94.12 112 THR A CA 1
ATOM 902 C C . THR A 1 112 ? -6.190 5.547 1.339 1.00 94.12 112 THR A C 1
ATOM 904 O O . THR A 1 112 ? -5.152 4.921 1.555 1.00 94.12 112 THR A O 1
ATOM 907 N N . LEU A 1 113 ? -7.370 5.212 1.849 1.00 97.31 113 LEU A N 1
ATOM 908 C CA . LEU A 1 113 ? -7.624 3.967 2.548 1.00 97.31 113 LEU A CA 1
ATOM 909 C C . LEU A 1 113 ? -8.635 3.165 1.737 1.00 97.31 113 LEU A C 1
ATOM 911 O O . LEU A 1 113 ? -9.718 3.655 1.444 1.00 97.31 113 LEU A O 1
ATOM 915 N N . SER A 1 114 ? -8.304 1.933 1.380 1.00 97.00 114 SER A N 1
ATOM 916 C CA . SER A 1 114 ? -9.176 1.035 0.625 1.00 97.00 114 SER A CA 1
ATOM 917 C C . SER A 1 114 ? -9.422 -0.259 1.389 1.00 97.00 114 SER A C 1
ATOM 919 O O . SER A 1 114 ? -8.550 -0.732 2.112 1.00 97.00 114 SER A O 1
ATOM 921 N N . VAL A 1 115 ? -10.617 -0.827 1.238 1.00 97.81 115 VAL A N 1
ATOM 922 C CA . VAL A 1 115 ? -11.061 -2.015 1.977 1.00 97.81 115 VAL A CA 1
ATOM 923 C C . VAL A 1 115 ? -11.612 -3.066 1.020 1.00 97.81 115 VAL A C 1
ATOM 925 O O . VAL A 1 115 ? -12.496 -2.749 0.223 1.00 97.81 115 VAL A O 1
ATOM 928 N N . GLY A 1 116 ? -11.095 -4.293 1.093 1.00 96.12 116 GLY A N 1
ATOM 929 C CA . GLY A 1 116 ? -11.440 -5.405 0.196 1.00 96.12 116 GLY A CA 1
ATOM 930 C C . GLY A 1 116 ? -10.781 -6.714 0.640 1.00 96.12 116 GLY A C 1
ATOM 931 O O . GLY A 1 116 ? -9.853 -6.676 1.437 1.00 96.12 116 GLY A O 1
ATOM 932 N N . ASP A 1 117 ? -11.274 -7.862 0.174 1.00 96.69 117 ASP A N 1
ATOM 933 C CA . ASP A 1 117 ? -10.717 -9.193 0.489 1.00 96.69 117 ASP A CA 1
ATOM 934 C C . ASP A 1 117 ? -9.591 -9.526 -0.501 1.00 96.69 117 ASP A C 1
ATOM 936 O O . ASP A 1 117 ? -9.846 -9.954 -1.630 1.00 96.69 117 ASP A O 1
ATOM 940 N N . VAL A 1 118 ? -8.349 -9.229 -0.117 1.00 97.31 118 VAL A N 1
ATOM 941 C CA . VAL A 1 118 ? -7.173 -9.343 -0.991 1.00 97.31 118 VAL A CA 1
ATOM 942 C C . VAL A 1 118 ? -6.619 -10.766 -0.941 1.00 97.31 118 VAL A C 1
ATOM 944 O O . VAL A 1 118 ? -6.221 -11.309 -1.972 1.00 97.31 118 VAL A O 1
ATOM 947 N N . ASP A 1 119 ? -6.600 -11.390 0.240 1.00 96.94 119 ASP A N 1
ATOM 948 C CA . ASP A 1 119 ? -6.047 -12.737 0.431 1.00 96.94 119 ASP A CA 1
ATOM 949 C C . ASP A 1 119 ? -7.053 -13.886 0.200 1.00 96.94 119 ASP A C 1
ATOM 951 O O . ASP A 1 119 ? -6.679 -15.065 0.296 1.00 96.94 119 ASP A O 1
ATOM 955 N N . GLY A 1 120 ? -8.303 -13.548 -0.133 1.00 95.69 120 GLY A N 1
ATOM 956 C CA . GLY A 1 120 ? -9.372 -14.476 -0.496 1.00 95.69 120 GLY A CA 1
ATOM 957 C C . GLY A 1 120 ? -9.912 -15.282 0.687 1.00 95.69 120 GLY A C 1
ATOM 958 O O . GLY A 1 120 ? -10.421 -16.394 0.499 1.00 95.69 120 GLY A O 1
ATOM 959 N N . ASN A 1 121 ? -9.752 -14.789 1.919 1.00 95.31 121 ASN A N 1
ATOM 960 C CA . ASN A 1 121 ? -10.168 -15.500 3.129 1.00 95.31 121 ASN A CA 1
ATOM 961 C C . ASN A 1 121 ? -11.621 -15.191 3.562 1.00 95.31 121 ASN A C 1
ATOM 963 O O . ASN A 1 121 ? -12.130 -15.796 4.516 1.00 95.31 121 ASN A O 1
ATOM 967 N N . GLY A 1 122 ? -12.309 -14.291 2.854 1.00 94.19 122 GLY A N 1
ATOM 968 C CA . GLY A 1 122 ? -13.680 -13.864 3.130 1.00 94.19 122 GLY A CA 1
ATOM 969 C C . GLY A 1 122 ? -13.803 -12.774 4.201 1.00 94.19 122 GLY A C 1
ATOM 970 O O . GLY A 1 122 ? -14.917 -12.507 4.671 1.00 94.19 122 GLY A O 1
ATOM 971 N N . LEU A 1 123 ? -12.692 -12.178 4.635 1.00 95.00 123 LEU A N 1
ATOM 972 C CA . LEU A 1 123 ? -12.624 -11.051 5.565 1.00 95.00 123 LEU A CA 1
ATOM 973 C C . LEU A 1 123 ? -12.095 -9.817 4.826 1.00 95.00 123 LEU A C 1
ATOM 975 O O . LEU A 1 123 ? -11.475 -9.908 3.777 1.00 95.00 123 LEU A O 1
ATOM 979 N N . LYS A 1 124 ? -12.401 -8.633 5.357 1.00 96.56 124 LYS A N 1
ATOM 980 C CA . LYS A 1 124 ? -11.981 -7.372 4.748 1.00 96.56 124 LYS A CA 1
ATOM 981 C C . LYS A 1 124 ? -10.551 -7.045 5.170 1.00 96.56 124 LYS A C 1
ATOM 983 O O . LYS A 1 124 ? -10.295 -6.862 6.358 1.00 96.56 124 LYS A O 1
ATOM 988 N N . ASP A 1 125 ? -9.659 -6.872 4.210 1.00 97.88 125 ASP A N 1
ATOM 989 C CA . ASP A 1 125 ? -8.330 -6.307 4.423 1.00 97.88 125 ASP A CA 1
ATOM 990 C C . ASP A 1 125 ? -8.362 -4.787 4.241 1.00 97.88 125 ASP A C 1
ATOM 992 O O . ASP A 1 125 ? -9.287 -4.232 3.641 1.00 97.88 125 ASP A O 1
ATOM 996 N N . ILE A 1 126 ? -7.355 -4.101 4.781 1.00 98.44 126 ILE A N 1
ATOM 997 C CA . ILE A 1 126 ? -7.170 -2.654 4.625 1.00 98.44 126 ILE A CA 1
ATOM 998 C C . ILE A 1 126 ? -5.897 -2.412 3.817 1.00 98.44 126 ILE A C 1
ATOM 1000 O O . ILE A 1 126 ? -4.848 -2.960 4.144 1.00 98.44 126 ILE A O 1
ATOM 1004 N N . LYS A 1 127 ? -5.973 -1.544 2.812 1.00 98.12 127 LYS A N 1
ATOM 1005 C CA . LYS A 1 127 ? -4.840 -0.978 2.075 1.00 98.12 127 LYS A CA 1
ATOM 1006 C C . LYS A 1 127 ? -4.769 0.518 2.358 1.00 98.12 127 LYS A C 1
ATOM 1008 O O . LYS A 1 127 ? -5.778 1.204 2.243 1.00 98.12 127 LYS A O 1
ATOM 1013 N N . ILE A 1 128 ? -3.595 1.030 2.696 1.00 97.44 128 ILE A N 1
ATOM 1014 C CA . ILE A 1 128 ? -3.321 2.459 2.826 1.00 97.44 128 ILE A CA 1
ATOM 1015 C C . ILE A 1 128 ? -2.212 2.800 1.840 1.00 97.44 128 ILE A C 1
ATOM 1017 O O . ILE A 1 128 ? -1.117 2.247 1.934 1.00 97.44 128 ILE A O 1
ATOM 1021 N N . ASP A 1 129 ? -2.493 3.713 0.917 1.00 95.94 129 ASP A N 1
ATOM 1022 C CA . ASP A 1 129 ? -1.478 4.315 0.055 1.00 95.94 129 ASP A CA 1
ATOM 1023 C C . ASP A 1 129 ? -1.174 5.714 0.595 1.00 95.94 129 ASP A C 1
ATOM 1025 O O . ASP A 1 129 ? -2.013 6.616 0.521 1.00 95.94 129 ASP A O 1
ATOM 1029 N N . PHE A 1 130 ? 0.016 5.873 1.175 1.00 95.25 130 PHE A N 1
ATOM 1030 C CA . PHE A 1 130 ? 0.453 7.091 1.849 1.00 95.25 130 PHE A CA 1
ATOM 1031 C C . PHE A 1 130 ? 1.584 7.774 1.058 1.00 95.25 130 PHE A C 1
ATOM 1033 O O . PHE A 1 130 ? 2.656 7.186 0.903 1.00 95.25 130 PHE A O 1
ATOM 1040 N N . PRO A 1 131 ? 1.398 8.995 0.536 1.00 94.69 131 PRO A N 1
ATOM 1041 C CA . PRO A 1 131 ? 2.390 9.625 -0.328 1.00 94.69 131 PRO A CA 1
ATOM 1042 C C . PRO A 1 131 ? 3.587 10.200 0.433 1.00 94.69 131 PRO A C 1
ATOM 1044 O O . PRO A 1 131 ? 3.444 10.798 1.496 1.00 94.69 131 PRO A O 1
ATOM 1047 N N . TYR A 1 132 ? 4.777 10.087 -0.166 1.00 92.75 132 TYR A N 1
ATOM 1048 C CA . TYR A 1 132 ? 6.010 10.685 0.365 1.00 92.75 132 TYR A CA 1
ATOM 1049 C C . TYR A 1 132 ? 6.188 12.169 0.015 1.00 92.75 132 TYR A C 1
ATOM 1051 O O . TYR A 1 132 ? 7.137 12.793 0.479 1.00 92.75 132 TYR A O 1
ATOM 1059 N N . MET A 1 133 ? 5.312 12.737 -0.821 1.00 90.19 133 MET A N 1
ATOM 1060 C CA . MET A 1 133 ? 5.351 14.153 -1.222 1.00 90.19 133 MET A CA 1
ATOM 1061 C C . MET A 1 133 ? 6.668 14.583 -1.898 1.00 90.19 133 MET A C 1
ATOM 1063 O O . MET A 1 133 ? 7.107 15.726 -1.777 1.00 90.19 133 MET A O 1
ATOM 1067 N N . GLY A 1 134 ? 7.303 13.671 -2.642 1.00 90.44 134 GLY A N 1
ATOM 1068 C CA . GLY A 1 134 ? 8.499 13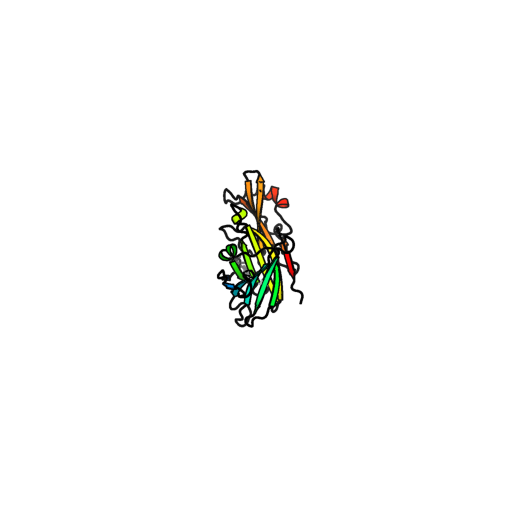.978 -3.426 1.00 90.44 134 GLY A CA 1
ATOM 1069 C C . GLY A 1 134 ? 8.234 14.934 -4.599 1.00 90.44 134 GLY A C 1
ATOM 1070 O O . GLY A 1 134 ? 7.108 15.344 -4.874 1.00 90.44 134 GLY A O 1
ATOM 1071 N N . ASN A 1 135 ? 9.285 15.272 -5.348 1.00 90.69 135 ASN A N 1
ATOM 1072 C CA . ASN A 1 135 ? 9.205 16.101 -6.554 1.00 90.69 135 ASN A CA 1
ATOM 1073 C C . ASN A 1 135 ? 9.495 15.295 -7.835 1.00 90.69 135 ASN A C 1
ATOM 1075 O O . ASN A 1 135 ? 10.082 14.213 -7.806 1.00 90.69 135 ASN A O 1
ATOM 1079 N N . GLY A 1 136 ? 9.079 15.813 -8.995 1.00 91.62 136 GLY A N 1
ATOM 1080 C CA . GLY A 1 136 ? 9.299 15.137 -10.280 1.00 91.62 136 GLY A CA 1
ATOM 1081 C C . GLY A 1 136 ? 8.695 13.726 -10.302 1.00 91.62 136 GLY A C 1
ATOM 1082 O O . GLY A 1 136 ? 7.536 13.549 -9.941 1.00 91.62 136 GLY A O 1
ATOM 1083 N N . LEU A 1 137 ? 9.474 12.714 -10.700 1.00 90.25 137 LEU A N 1
ATOM 1084 C CA . LEU A 1 137 ? 9.029 11.311 -10.658 1.00 90.25 137 LEU A CA 1
ATOM 1085 C C . LEU A 1 137 ? 8.868 10.779 -9.225 1.00 90.25 137 LEU A C 1
ATOM 1087 O O . LEU A 1 137 ? 8.044 9.897 -8.994 1.00 90.25 137 LEU A O 1
ATOM 1091 N N . MET A 1 138 ? 9.597 11.343 -8.254 1.00 92.50 138 MET A N 1
ATOM 1092 C CA . MET A 1 138 ? 9.458 10.984 -6.838 1.00 92.50 138 MET A CA 1
ATOM 1093 C C . MET A 1 138 ? 8.152 11.501 -6.227 1.00 92.50 138 MET A C 1
ATOM 1095 O O . MET A 1 138 ? 7.767 11.041 -5.161 1.00 92.50 138 MET A O 1
ATOM 1099 N N . ALA A 1 139 ? 7.425 12.394 -6.907 1.00 92.38 139 ALA A N 1
ATOM 1100 C CA . ALA A 1 139 ? 6.069 12.768 -6.501 1.00 92.38 139 ALA A CA 1
ATOM 1101 C C . ALA A 1 139 ? 5.082 11.591 -6.579 1.00 92.38 139 ALA A C 1
ATOM 1103 O O . ALA A 1 139 ? 4.041 11.626 -5.936 1.00 92.38 139 ALA A O 1
ATOM 1104 N N . CYS A 1 140 ? 5.406 10.551 -7.356 1.00 93.19 140 CYS A N 1
ATOM 1105 C CA . CYS A 1 140 ? 4.625 9.318 -7.396 1.00 93.19 140 CYS A CA 1
ATOM 1106 C C . CYS A 1 140 ? 5.044 8.307 -6.318 1.00 93.19 140 CYS A C 1
ATOM 1108 O O . CYS A 1 140 ? 4.446 7.238 -6.252 1.00 93.19 140 CYS A O 1
ATOM 1110 N N . ALA A 1 141 ? 6.092 8.580 -5.532 1.00 95.31 141 ALA A N 1
ATOM 1111 C CA . ALA A 1 141 ? 6.562 7.647 -4.518 1.00 95.31 141 ALA A CA 1
ATOM 1112 C C . ALA A 1 141 ? 5.572 7.604 -3.348 1.00 95.31 141 ALA A C 1
ATOM 1114 O O . ALA A 1 141 ? 5.190 8.641 -2.794 1.00 95.31 141 ALA A O 1
ATOM 1115 N N . ILE A 1 142 ? 5.187 6.393 -2.964 1.00 95.88 142 ILE A N 1
ATOM 1116 C CA . ILE A 1 142 ? 4.253 6.142 -1.874 1.00 95.88 142 ILE A CA 1
ATOM 1117 C C . ILE A 1 142 ? 4.783 5.039 -0.958 1.00 95.88 142 ILE A C 1
ATOM 1119 O O . ILE A 1 142 ? 5.537 4.157 -1.380 1.00 95.88 142 ILE A O 1
ATOM 1123 N N . ARG A 1 143 ? 4.325 5.066 0.288 1.00 96.88 143 ARG A N 1
ATOM 1124 C CA . ARG A 1 143 ? 4.304 3.922 1.186 1.00 96.88 143 ARG A CA 1
ATOM 1125 C C . ARG A 1 143 ? 2.972 3.200 1.001 1.00 96.88 143 ARG A C 1
ATOM 1127 O O . ARG A 1 143 ? 1.927 3.771 1.303 1.00 96.88 143 ARG A O 1
ATOM 1134 N N . THR A 1 144 ? 3.002 1.955 0.543 1.00 97.50 144 THR A N 1
ATOM 1135 C CA . THR A 1 144 ? 1.812 1.094 0.519 1.00 97.50 144 THR A CA 1
ATOM 1136 C C . THR A 1 144 ? 1.828 0.199 1.748 1.00 97.50 144 THR A C 1
ATOM 1138 O O . THR A 1 144 ? 2.844 -0.420 2.073 1.00 97.50 144 THR A O 1
ATOM 1141 N N . ILE A 1 145 ? 0.699 0.137 2.444 1.00 98.25 145 ILE A N 1
ATOM 1142 C CA . ILE A 1 145 ? 0.538 -0.587 3.701 1.00 98.25 145 ILE A CA 1
ATOM 1143 C C . ILE A 1 145 ? -0.704 -1.457 3.581 1.00 98.25 145 ILE A C 1
ATOM 1145 O O . ILE A 1 145 ? -1.797 -0.947 3.370 1.00 98.25 145 ILE A O 1
ATOM 1149 N N . TYR A 1 146 ? -0.547 -2.759 3.759 1.00 98.50 146 TYR A N 1
ATOM 1150 C CA . TYR A 1 146 ? -1.655 -3.691 3.888 1.00 98.50 146 TYR A CA 1
ATOM 1151 C C . TYR A 1 146 ? -1.780 -4.168 5.326 1.00 98.50 146 TYR A C 1
ATOM 1153 O O . TYR A 1 146 ? -0.788 -4.562 5.944 1.00 98.50 146 TYR A O 1
ATOM 1161 N N . ILE A 1 147 ? -3.008 -4.191 5.829 1.00 98.44 147 ILE A N 1
ATOM 1162 C CA . ILE A 1 147 ? -3.386 -4.799 7.097 1.00 98.44 147 ILE A CA 1
ATOM 1163 C C . ILE A 1 147 ? -4.371 -5.922 6.779 1.00 98.44 147 ILE A C 1
ATOM 1165 O O . ILE A 1 147 ? -5.539 -5.678 6.479 1.00 98.44 147 ILE A O 1
ATOM 1169 N N . PHE A 1 148 ? -3.867 -7.148 6.832 1.00 98.06 148 PHE A N 1
ATOM 1170 C CA . PHE A 1 148 ? -4.602 -8.368 6.536 1.00 98.06 148 PHE A CA 1
ATOM 1171 C C . PHE A 1 148 ? -5.341 -8.867 7.767 1.00 98.06 148 PHE A C 1
ATOM 1173 O O . PHE A 1 148 ? -4.719 -9.096 8.815 1.00 98.06 148 PHE A O 1
ATOM 1180 N N . GLN A 1 149 ? -6.647 -9.091 7.645 1.00 96.38 149 GLN A N 1
ATOM 1181 C CA . GLN A 1 149 ? -7.427 -9.665 8.733 1.00 96.38 149 GLN A CA 1
ATOM 1182 C C . GLN A 1 149 ? -7.298 -11.196 8.711 1.00 96.38 149 GLN A C 1
ATOM 1184 O O . GLN A 1 149 ? -8.085 -11.898 8.090 1.00 96.38 149 GLN A O 1
ATOM 1189 N N . ALA A 1 150 ? -6.340 -11.737 9.466 1.00 93.75 150 ALA A N 1
ATOM 1190 C CA . ALA A 1 150 ? -6.043 -13.175 9.511 1.00 93.75 150 ALA A CA 1
ATOM 1191 C C . ALA A 1 150 ? -7.068 -14.023 10.303 1.00 93.75 150 ALA A C 1
ATOM 1193 O O . ALA A 1 150 ? -6.920 -15.240 10.432 1.00 93.75 150 ALA A O 1
ATOM 1194 N N . GLY A 1 151 ? -8.072 -13.392 10.915 1.00 91.44 151 GLY A N 1
ATOM 1195 C CA . GLY A 1 151 ? -9.049 -14.050 11.778 1.00 91.44 151 GLY A CA 1
ATOM 1196 C C . GLY A 1 151 ? -9.947 -13.057 12.511 1.00 91.44 151 GLY A C 1
ATOM 1197 O O . GLY A 1 151 ? -10.038 -11.886 12.149 1.00 91.44 151 GLY A O 1
ATOM 1198 N N . ALA A 1 152 ? -10.639 -13.510 13.558 1.00 86.94 152 ALA A N 1
ATOM 1199 C CA . ALA A 1 152 ? -11.497 -12.633 14.353 1.00 86.94 152 ALA A CA 1
ATOM 1200 C C . ALA A 1 152 ? -10.652 -11.595 15.110 1.00 86.94 152 ALA A C 1
ATOM 1202 O O . ALA A 1 152 ? -10.075 -11.914 16.149 1.00 86.94 152 ALA A O 1
ATOM 1203 N N . LYS A 1 153 ? -10.600 -10.361 14.586 1.00 88.44 153 LYS A N 1
ATOM 1204 C CA . LYS A 1 153 ? -9.854 -9.229 15.164 1.00 88.44 153 LYS A CA 1
ATOM 1205 C C . LYS A 1 153 ? -8.349 -9.504 15.349 1.00 88.44 153 LYS A C 1
ATOM 1207 O O . LYS A 1 153 ? -7.727 -8.959 16.252 1.00 88.44 153 LYS A O 1
ATOM 1212 N N . THR A 1 154 ? -7.764 -10.350 14.502 1.00 93.88 154 THR A N 1
ATOM 1213 C CA . THR A 1 154 ? -6.314 -10.603 14.456 1.00 93.88 154 THR A CA 1
ATOM 1214 C C . THR A 1 154 ? -5.762 -10.108 13.133 1.00 93.88 154 THR A C 1
ATOM 1216 O O . THR A 1 154 ? -6.349 -10.417 12.094 1.00 93.88 154 THR A O 1
ATOM 1219 N N . PHE A 1 155 ? -4.641 -9.389 13.164 1.00 96.56 155 PHE A N 1
ATOM 1220 C CA . PHE A 1 155 ? -4.171 -8.617 12.018 1.00 96.56 155 PHE A CA 1
ATOM 1221 C C . PHE A 1 155 ? -2.684 -8.831 11.755 1.00 96.56 1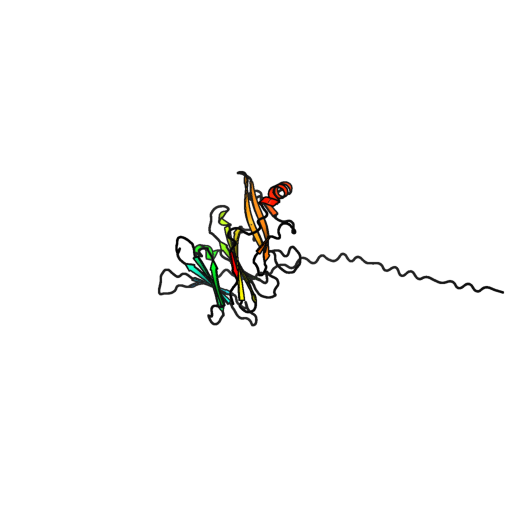55 PHE A C 1
ATOM 1223 O O . PHE A 1 155 ? -1.856 -8.735 12.656 1.00 96.56 155 PHE A O 1
ATOM 1230 N N . ASN A 1 156 ? -2.335 -9.060 10.498 1.00 97.56 156 ASN A N 1
ATOM 1231 C CA . ASN A 1 156 ? -0.953 -9.014 10.040 1.00 97.56 156 ASN A CA 1
ATOM 1232 C C . ASN A 1 156 ? -0.758 -7.762 9.194 1.00 97.56 156 ASN A C 1
ATOM 1234 O O . ASN A 1 156 ? -1.687 -7.320 8.527 1.00 97.56 156 ASN A O 1
ATOM 1238 N N . LYS A 1 157 ? 0.452 -7.216 9.174 1.00 98.06 157 LYS A N 1
ATOM 1239 C CA . LYS A 1 157 ? 0.767 -6.032 8.381 1.00 98.06 157 LYS A CA 1
ATOM 1240 C C . LYS A 1 157 ? 1.941 -6.298 7.461 1.00 98.06 157 LYS A C 1
ATOM 1242 O O . LYS A 1 157 ? 2.981 -6.740 7.942 1.00 98.06 157 LYS A O 1
ATOM 1247 N N . VAL A 1 158 ? 1.813 -5.947 6.187 1.00 98.44 158 VAL A N 1
ATOM 1248 C CA . VAL A 1 158 ? 2.958 -5.759 5.285 1.00 98.44 158 VAL A CA 1
ATOM 1249 C C . VAL A 1 158 ? 2.989 -4.309 4.822 1.00 98.44 158 VAL A C 1
ATOM 1251 O O . VAL A 1 158 ? 1.945 -3.721 4.564 1.00 98.44 158 VAL A O 1
ATOM 1254 N N . SER A 1 159 ? 4.170 -3.720 4.710 1.00 98.31 159 SER A N 1
ATOM 1255 C CA . SER A 1 159 ? 4.335 -2.406 4.095 1.00 98.31 159 SER A CA 1
ATOM 1256 C C . SER A 1 159 ? 5.613 -2.331 3.282 1.00 98.31 159 SER A C 1
ATOM 1258 O O . SER A 1 159 ? 6.554 -3.080 3.537 1.00 98.31 159 SER A O 1
ATOM 1260 N N . PHE A 1 160 ? 5.622 -1.483 2.260 1.00 98.31 160 PHE A N 1
ATOM 1261 C CA . PHE A 1 160 ? 6.734 -1.335 1.327 1.00 98.31 160 PHE A CA 1
ATOM 1262 C C . PHE A 1 160 ? 6.634 -0.016 0.554 1.00 98.31 160 PHE A C 1
ATOM 1264 O O . PHE A 1 160 ? 5.600 0.653 0.554 1.00 98.31 160 PHE A O 1
ATOM 1271 N N . ASP A 1 161 ? 7.722 0.341 -0.120 1.00 97.50 161 ASP A N 1
ATOM 1272 C CA . ASP A 1 161 ? 7.776 1.488 -1.018 1.00 97.50 161 ASP A CA 1
ATOM 1273 C C . ASP A 1 161 ? 7.310 1.074 -2.414 1.00 97.50 161 ASP A C 1
ATOM 1275 O O . ASP A 1 161 ? 7.687 0.016 -2.926 1.00 97.50 161 ASP A O 1
ATOM 1279 N N . SER A 1 162 ? 6.511 1.926 -3.045 1.00 96.75 162 SER A N 1
ATOM 1280 C CA . SER A 1 162 ? 6.027 1.732 -4.411 1.00 96.75 162 SER A CA 1
ATOM 1281 C C . SER A 1 162 ? 5.904 3.080 -5.121 1.00 96.75 162 SER A C 1
ATOM 1283 O O . SER A 1 162 ? 6.139 4.142 -4.538 1.00 96.75 162 SER A O 1
ATOM 1285 N N . PHE A 1 163 ? 5.522 3.040 -6.393 1.00 95.25 163 PHE A N 1
ATOM 1286 C CA . PHE A 1 163 ? 5.184 4.224 -7.166 1.00 95.25 163 PHE A CA 1
ATOM 1287 C C . PHE A 1 163 ? 3.766 4.127 -7.720 1.00 95.25 163 PHE A C 1
ATOM 1289 O O . PHE A 1 163 ? 3.444 3.223 -8.490 1.00 95.25 163 PHE A O 1
ATOM 1296 N N . VAL A 1 164 ? 2.929 5.109 -7.397 1.00 88.94 164 VAL A N 1
ATOM 1297 C CA . VAL A 1 164 ? 1.598 5.271 -7.984 1.00 88.94 164 VAL A CA 1
ATOM 1298 C C . VAL A 1 164 ? 1.503 6.686 -8.539 1.00 88.94 164 VAL A C 1
ATOM 1300 O O . VAL A 1 164 ? 1.516 7.673 -7.811 1.00 88.94 164 VAL A O 1
ATOM 1303 N N . CYS A 1 165 ? 1.463 6.784 -9.866 1.00 79.69 165 CYS A N 1
ATOM 1304 C CA . CYS A 1 165 ? 1.172 8.037 -10.557 1.00 79.69 165 CYS A CA 1
ATOM 1305 C C . CYS A 1 165 ? -0.342 8.125 -10.845 1.00 79.69 165 CYS A C 1
ATOM 1307 O O . CYS A 1 165 ? -1.143 7.422 -10.242 1.00 79.69 165 CYS A O 1
ATOM 1309 N N . ARG A 1 166 ? -0.755 8.968 -11.803 1.00 66.94 166 ARG A N 1
ATOM 1310 C CA . ARG A 1 166 ? -2.172 9.141 -12.193 1.00 66.94 166 ARG A CA 1
ATOM 1311 C C . ARG A 1 166 ? -2.888 7.843 -12.588 1.00 66.94 166 ARG A C 1
ATOM 1313 O O . ARG A 1 166 ? -4.110 7.792 -12.506 1.00 66.94 166 ARG A O 1
ATOM 1320 N N . ASP A 1 167 ? -2.139 6.830 -13.012 1.00 70.75 167 ASP A N 1
ATOM 1321 C CA . ASP A 1 167 ? -2.674 5.513 -13.329 1.00 70.75 167 ASP A CA 1
ATOM 1322 C C . ASP A 1 167 ? -2.551 4.631 -12.083 1.00 70.75 167 ASP A C 1
ATOM 1324 O O . ASP A 1 167 ? -1.447 4.232 -11.701 1.00 70.75 167 ASP A O 1
ATOM 1328 N N . HIS A 1 168 ? -3.688 4.360 -11.438 1.00 71.25 168 HIS A N 1
ATOM 1329 C CA . HIS A 1 168 ? -3.748 3.444 -10.304 1.00 71.25 168 HIS A CA 1
ATOM 1330 C C . HIS A 1 168 ? -3.287 2.052 -10.746 1.00 71.25 168 HIS A C 1
ATOM 1332 O O . HIS A 1 168 ? -3.783 1.506 -11.735 1.00 71.25 168 HIS A O 1
ATOM 1338 N N . VAL A 1 169 ? -2.332 1.484 -10.013 1.00 80.81 169 VAL A N 1
ATOM 1339 C CA . VAL A 1 169 ? -1.891 0.107 -10.219 1.00 80.81 169 VAL A CA 1
ATOM 1340 C C . VAL A 1 169 ? -2.789 -0.775 -9.367 1.00 80.81 169 VAL A C 1
ATOM 1342 O O . VAL A 1 169 ? -2.652 -0.800 -8.150 1.00 80.81 169 VAL A O 1
ATOM 1345 N N . ALA A 1 170 ? -3.746 -1.430 -10.019 1.00 87.00 170 ALA A N 1
ATOM 1346 C CA . ALA A 1 170 ? -4.665 -2.338 -9.351 1.00 87.00 170 ALA A CA 1
ATOM 1347 C C . ALA A 1 170 ? -4.032 -3.720 -9.191 1.00 87.00 170 ALA A C 1
ATOM 1349 O O . ALA A 1 170 ? -3.364 -4.218 -10.101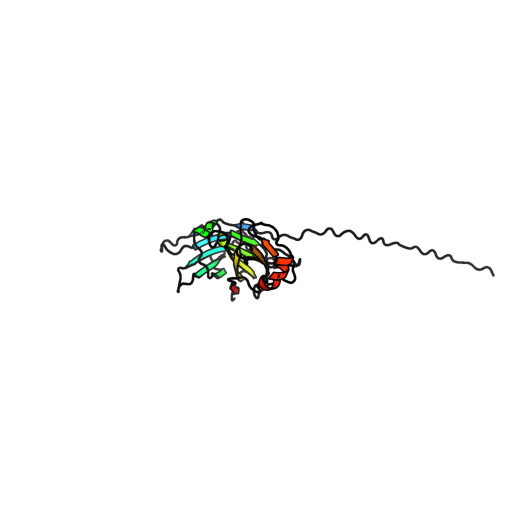 1.00 87.00 170 ALA A O 1
ATOM 1350 N N . GLU A 1 171 ? -4.308 -4.342 -8.055 1.00 93.94 171 GLU A N 1
ATOM 1351 C CA . GLU A 1 171 ? -4.031 -5.744 -7.781 1.00 93.94 171 GLU A CA 1
ATOM 1352 C C . GLU A 1 171 ? -4.683 -6.633 -8.851 1.00 93.94 171 GLU A C 1
ATOM 1354 O O . GLU A 1 171 ? -5.690 -6.268 -9.471 1.00 93.94 171 GLU A O 1
ATOM 1359 N N . THR A 1 172 ? -4.108 -7.814 -9.081 1.00 92.94 172 THR A N 1
ATOM 1360 C CA . THR A 1 172 ? -4.582 -8.738 -10.118 1.00 92.94 172 THR A CA 1
ATOM 1361 C C . THR A 1 172 ? -4.598 -10.173 -9.613 1.00 92.94 172 THR A C 1
ATOM 1363 O O . THR A 1 172 ? -3.616 -10.612 -9.043 1.00 92.94 172 THR A O 1
ATOM 1366 N N . ASP A 1 173 ? -5.669 -10.916 -9.878 1.00 94.19 173 ASP A N 1
ATOM 1367 C CA . ASP A 1 173 ? -5.707 -12.375 -9.718 1.00 94.19 173 ASP A CA 1
ATOM 1368 C C . ASP A 1 173 ? -5.147 -13.003 -11.005 1.00 94.19 173 ASP A C 1
ATOM 1370 O O . ASP A 1 173 ? -5.860 -13.173 -12.003 1.00 94.19 173 ASP A O 1
ATOM 1374 N N . VAL A 1 174 ? -3.821 -13.176 -11.062 1.00 92.50 174 VAL A N 1
ATOM 1375 C CA . VAL A 1 174 ? -3.150 -13.596 -12.306 1.00 92.50 174 VAL A CA 1
ATOM 1376 C C . VAL A 1 174 ? -3.235 -15.105 -12.526 1.00 92.50 174 VAL A C 1
ATOM 1378 O O . VAL A 1 174 ? -3.237 -15.548 -13.681 1.00 92.50 174 VAL A O 1
ATOM 1381 N N . ASP A 1 175 ? -3.306 -15.882 -11.442 1.00 91.50 175 ASP A N 1
ATOM 1382 C CA . ASP A 1 175 ? -3.348 -17.345 -11.476 1.00 91.50 175 ASP A CA 1
ATOM 1383 C C . ASP A 1 175 ? -4.778 -17.920 -11.371 1.00 91.50 175 ASP A C 1
ATOM 1385 O O . ASP A 1 175 ? -4.993 -19.094 -11.694 1.00 91.50 175 ASP A O 1
ATOM 1389 N N . GLY A 1 176 ? -5.770 -17.078 -11.069 1.00 91.44 176 GLY A N 1
ATOM 1390 C CA . GLY A 1 176 ? -7.187 -17.425 -11.024 1.00 91.44 176 GLY A CA 1
ATOM 1391 C C . GLY A 1 176 ? -7.593 -18.162 -9.749 1.00 91.44 176 GLY A C 1
ATOM 1392 O O . GLY A 1 176 ? -8.588 -18.897 -9.782 1.00 91.44 176 GLY A O 1
ATOM 1393 N N . ASP A 1 177 ? -6.820 -18.048 -8.664 1.00 92.69 177 ASP A N 1
ATOM 1394 C CA . ASP A 1 177 ? -7.086 -18.740 -7.401 1.00 92.69 177 ASP A CA 1
ATOM 1395 C C . ASP A 1 177 ? -8.039 -17.979 -6.460 1.00 92.69 177 ASP A C 1
ATOM 1397 O O . ASP A 1 177 ? -8.402 -18.498 -5.397 1.00 92.69 177 ASP A O 1
ATOM 1401 N N . GLY A 1 178 ? -8.503 -16.795 -6.877 1.00 92.31 178 GLY A N 1
ATOM 1402 C CA . GLY A 1 178 ? -9.384 -15.930 -6.098 1.00 92.31 178 GLY A CA 1
ATOM 1403 C C . GLY A 1 178 ? -8.655 -15.090 -5.049 1.00 92.31 178 GLY A C 1
ATOM 1404 O O . GLY A 1 178 ? -9.321 -14.431 -4.248 1.00 92.31 178 GLY A O 1
ATOM 1405 N N . LYS A 1 179 ? -7.320 -15.106 -5.046 1.00 95.56 179 LYS A N 1
ATOM 1406 C CA . LYS A 1 179 ? -6.462 -14.231 -4.250 1.00 95.56 179 LYS A CA 1
ATOM 1407 C C . LYS A 1 179 ? -5.763 -13.261 -5.180 1.00 95.56 179 LYS A C 1
ATOM 1409 O O . LYS A 1 179 ? -5.431 -13.563 -6.318 1.00 95.56 179 LYS A O 1
ATOM 1414 N N . TRP A 1 180 ? -5.556 -12.062 -4.677 1.00 96.62 180 TRP A N 1
ATOM 1415 C CA . TRP A 1 180 ? -5.097 -10.959 -5.490 1.00 96.62 180 TRP A CA 1
ATOM 1416 C C . TRP A 1 180 ? -3.603 -10.759 -5.296 1.00 96.62 180 TRP A C 1
ATOM 1418 O O . TRP A 1 180 ? -3.145 -10.424 -4.200 1.00 96.62 180 TRP A O 1
ATOM 1428 N N . GLU A 1 181 ? -2.824 -10.938 -6.362 1.00 97.25 181 GLU A N 1
ATOM 1429 C CA . GLU A 1 181 ? -1.423 -10.558 -6.344 1.00 97.25 181 GLU A CA 1
ATOM 1430 C C . GLU A 1 181 ? -1.279 -9.038 -6.214 1.00 97.25 181 GLU A C 1
ATOM 1432 O O . GLU A 1 181 ? -1.868 -8.238 -6.953 1.00 97.25 181 GLU A O 1
ATOM 1437 N N . ILE A 1 182 ? -0.418 -8.653 -5.277 1.00 97.50 182 ILE A N 1
ATOM 1438 C CA . ILE A 1 182 ? -0.037 -7.274 -5.008 1.00 97.50 182 ILE A CA 1
ATOM 1439 C C . ILE A 1 182 ? 0.975 -6.841 -6.052 1.00 97.50 182 ILE A C 1
ATOM 1441 O O . ILE A 1 182 ? 2.031 -7.462 -6.193 1.00 97.50 182 ILE A O 1
ATOM 1445 N N . ILE A 1 183 ? 0.683 -5.743 -6.745 1.00 96.62 183 ILE A N 1
ATOM 1446 C CA . ILE A 1 183 ? 1.615 -5.156 -7.701 1.00 96.62 183 ILE A CA 1
ATOM 1447 C C . ILE A 1 183 ? 2.460 -4.095 -7.000 1.00 96.62 183 ILE A C 1
ATOM 1449 O O . ILE A 1 183 ? 1.940 -3.162 -6.390 1.00 96.62 183 ILE A O 1
ATOM 1453 N N . VAL A 1 184 ? 3.778 -4.214 -7.131 1.00 97.25 184 VAL A N 1
ATOM 1454 C CA . VAL A 1 184 ? 4.734 -3.205 -6.673 1.00 97.25 184 VAL A CA 1
ATOM 1455 C C . VAL A 1 184 ? 5.436 -2.626 -7.882 1.00 97.25 184 VAL A C 1
ATOM 1457 O O . VAL A 1 184 ? 6.034 -3.365 -8.667 1.00 97.25 184 VAL A O 1
ATOM 1460 N N . ARG A 1 185 ? 5.380 -1.303 -8.010 1.00 96.81 185 ARG A N 1
ATOM 1461 C CA . ARG A 1 185 ? 6.035 -0.571 -9.089 1.00 96.81 185 ARG A CA 1
ATOM 1462 C C . ARG A 1 185 ? 7.325 0.054 -8.584 1.00 96.81 185 ARG A C 1
ATOM 1464 O O . ARG A 1 185 ? 7.299 0.800 -7.608 1.00 96.81 185 ARG A O 1
ATOM 1471 N N . THR A 1 186 ? 8.427 -0.191 -9.282 1.00 95.44 186 THR A N 1
ATOM 1472 C CA . THR A 1 186 ? 9.711 0.495 -9.086 1.00 95.44 186 THR A CA 1
ATOM 1473 C C . THR A 1 186 ? 10.040 1.389 -10.280 1.00 95.44 186 THR A C 1
ATOM 1475 O O . THR A 1 186 ? 9.402 1.311 -11.335 1.00 95.44 186 THR A O 1
ATOM 1478 N N . LEU A 1 187 ? 11.010 2.286 -10.091 1.00 94.31 187 LEU A N 1
ATOM 1479 C CA . LEU A 1 187 ? 11.570 3.124 -11.146 1.00 94.31 187 LEU A CA 1
ATOM 1480 C C . LEU A 1 187 ? 12.988 2.647 -11.455 1.00 94.31 187 LEU A C 1
ATOM 1482 O O . LEU A 1 187 ? 13.882 2.813 -10.628 1.00 94.31 187 LEU A O 1
ATOM 1486 N N . GLU A 1 188 ? 13.182 2.093 -12.647 1.00 94.69 188 GLU A N 1
ATOM 1487 C CA . GLU A 1 188 ? 14.464 1.547 -13.093 1.00 94.69 188 GLU A CA 1
ATOM 1488 C C . GLU A 1 188 ? 15.118 2.437 -14.151 1.00 94.69 188 GLU A C 1
ATOM 1490 O O . GLU A 1 188 ? 14.450 3.021 -15.012 1.00 94.69 188 GLU A O 1
ATOM 1495 N N . TYR A 1 189 ? 16.447 2.513 -14.097 1.00 92.25 189 TYR A N 1
ATOM 1496 C CA . TYR A 1 189 ? 17.277 3.353 -14.956 1.00 92.25 189 TYR A CA 1
ATOM 1497 C C . TYR A 1 189 ? 18.234 2.458 -15.740 1.00 92.25 189 TYR A C 1
ATOM 1499 O O . TYR A 1 189 ? 19.138 1.870 -15.152 1.00 92.25 189 TYR A O 1
ATOM 1507 N N . ILE A 1 190 ? 18.056 2.355 -17.059 1.00 88.12 190 ILE A N 1
ATOM 1508 C CA . ILE A 1 190 ? 19.031 1.642 -17.907 1.00 88.12 190 ILE A CA 1
ATOM 1509 C C . ILE A 1 190 ? 20.161 2.594 -18.319 1.00 88.12 190 ILE A C 1
ATOM 1511 O O . ILE A 1 190 ? 21.329 2.214 -18.323 1.00 88.12 190 ILE A O 1
ATOM 1515 N N . ASP A 1 191 ? 19.808 3.837 -18.655 1.00 84.81 191 ASP A N 1
ATOM 1516 C CA . ASP A 1 191 ? 20.738 4.915 -18.992 1.00 84.81 191 ASP A CA 1
ATOM 1517 C C . ASP A 1 191 ? 20.093 6.293 -18.740 1.00 84.81 191 ASP A C 1
ATOM 1519 O O . ASP A 1 191 ? 18.962 6.386 -18.257 1.00 84.81 191 ASP A O 1
ATOM 1523 N N . GLU A 1 192 ? 20.815 7.370 -19.064 1.00 82.56 192 GLU A N 1
ATOM 1524 C CA . GLU A 1 192 ? 20.401 8.764 -18.829 1.00 82.56 192 GLU A CA 1
ATOM 1525 C C . GLU A 1 192 ? 19.074 9.159 -19.497 1.00 82.56 192 GLU A C 1
ATOM 1527 O O . GLU A 1 192 ? 18.435 10.107 -19.049 1.00 82.56 192 GLU A O 1
ATOM 1532 N N . ASN A 1 193 ? 18.657 8.459 -20.555 1.00 82.69 193 ASN A N 1
ATOM 1533 C CA . ASN A 1 193 ? 17.451 8.781 -21.323 1.00 82.69 193 ASN A CA 1
ATOM 1534 C C . ASN A 1 193 ? 16.353 7.715 -21.189 1.00 82.69 193 ASN A C 1
ATOM 1536 O O . ASN A 1 193 ? 15.242 7.913 -21.685 1.00 82.69 193 ASN A O 1
ATOM 1540 N N . ASN A 1 194 ? 16.651 6.584 -20.546 1.00 86.25 194 ASN A N 1
ATOM 1541 C CA . ASN A 1 194 ? 15.787 5.413 -20.525 1.00 86.25 194 ASN A CA 1
ATOM 1542 C C . ASN A 1 194 ? 15.405 5.035 -19.092 1.00 86.25 194 ASN A C 1
ATOM 1544 O O . ASN A 1 194 ? 16.136 4.329 -18.390 1.00 86.25 194 ASN A O 1
ATOM 1548 N N . HIS A 1 195 ? 14.214 5.490 -18.701 1.00 90.94 195 HIS A N 1
ATOM 1549 C CA . HIS A 1 195 ? 13.595 5.216 -17.408 1.00 90.94 195 HIS A CA 1
ATOM 1550 C C . HIS A 1 195 ? 12.344 4.365 -17.586 1.00 90.94 195 HIS A C 1
ATOM 1552 O O . HIS A 1 195 ? 11.546 4.603 -18.502 1.00 90.94 195 HIS A O 1
ATOM 1558 N N . TYR A 1 196 ? 12.143 3.417 -16.678 1.00 93.12 196 TYR A N 1
ATOM 1559 C CA . TYR A 1 196 ? 11.055 2.456 -16.760 1.00 93.12 196 TYR A CA 1
ATOM 1560 C C . TYR A 1 196 ? 10.300 2.353 -15.447 1.00 93.12 196 TYR A C 1
ATOM 1562 O O . TYR A 1 196 ? 10.899 2.185 -14.389 1.00 93.12 196 TYR A O 1
ATOM 1570 N N . TRP A 1 197 ? 8.974 2.388 -15.536 1.00 94.06 197 TRP A N 1
ATOM 1571 C CA . TRP A 1 197 ? 8.130 1.833 -14.491 1.00 94.06 197 TRP A CA 1
ATOM 1572 C C . TRP A 1 197 ? 8.164 0.321 -14.621 1.00 94.06 197 TRP A C 1
ATOM 1574 O O . TRP A 1 197 ? 7.789 -0.200 -15.673 1.00 94.06 197 TRP A O 1
ATOM 1584 N N . VAL A 1 198 ? 8.624 -0.363 -13.582 1.00 95.50 198 VAL A N 1
ATOM 1585 C CA . VAL A 1 198 ? 8.751 -1.818 -13.561 1.00 95.50 198 VAL A CA 1
ATOM 1586 C C . VAL A 1 198 ? 7.815 -2.376 -12.506 1.00 95.50 198 VAL A C 1
ATOM 1588 O O . VAL A 1 198 ? 7.974 -2.122 -11.317 1.00 95.50 198 VAL A O 1
ATOM 1591 N N . ASP A 1 199 ? 6.838 -3.148 -12.957 1.00 96.19 199 ASP A N 1
ATOM 1592 C CA . ASP A 1 199 ? 5.851 -3.795 -12.108 1.00 96.19 199 ASP A CA 1
ATOM 1593 C C . ASP A 1 199 ? 6.332 -5.210 -11.786 1.00 96.19 199 ASP A C 1
ATOM 1595 O O . ASP A 1 199 ? 6.590 -6.004 -12.694 1.00 96.19 199 ASP A O 1
ATOM 1599 N N . ASN A 1 200 ? 6.430 -5.528 -10.500 1.00 97.81 200 ASN A N 1
ATOM 1600 C CA . ASN A 1 200 ? 6.567 -6.881 -9.969 1.00 97.81 200 ASN A CA 1
ATOM 1601 C C . ASN A 1 200 ? 5.278 -7.280 -9.259 1.00 97.81 200 ASN A C 1
ATOM 1603 O O . ASN A 1 200 ? 4.538 -6.410 -8.802 1.00 97.81 200 ASN A O 1
ATOM 1607 N N . ILE A 1 201 ? 5.028 -8.582 -9.138 1.00 97.88 201 ILE A N 1
ATOM 1608 C CA . ILE A 1 201 ? 3.852 -9.086 -8.436 1.00 97.88 201 ILE A CA 1
ATOM 1609 C C . ILE A 1 201 ? 4.218 -10.044 -7.309 1.00 97.88 201 ILE A C 1
ATOM 1611 O O . ILE A 1 201 ? 5.161 -10.835 -7.409 1.00 97.88 201 ILE A O 1
ATOM 1615 N N . TYR A 1 202 ? 3.445 -9.955 -6.234 1.00 98.44 202 TYR A N 1
ATOM 1616 C CA . TYR A 1 202 ? 3.699 -10.657 -4.990 1.00 98.44 202 TYR A CA 1
ATOM 1617 C C . TYR A 1 202 ? 2.424 -11.297 -4.472 1.00 98.44 202 TYR A C 1
ATOM 1619 O O . TYR A 1 202 ? 1.369 -10.666 -4.427 1.00 98.44 202 TYR A O 1
ATOM 1627 N N . LYS A 1 203 ? 2.553 -12.533 -4.005 1.00 97.88 203 LYS A N 1
ATOM 1628 C CA . LYS A 1 203 ? 1.494 -13.240 -3.301 1.00 97.88 203 LYS A CA 1
ATOM 1629 C C . LYS A 1 203 ? 1.632 -12.999 -1.807 1.00 97.88 203 LYS A C 1
ATOM 1631 O O . LYS A 1 203 ? 2.725 -13.152 -1.255 1.00 97.88 203 LYS A O 1
ATOM 1636 N N . TYR A 1 204 ? 0.535 -12.643 -1.148 1.00 98.06 204 TYR A N 1
ATOM 1637 C CA . TYR A 1 204 ? 0.501 -12.604 0.309 1.00 98.06 204 TYR A CA 1
ATOM 1638 C C . TYR A 1 204 ? 0.359 -14.014 0.894 1.00 98.06 204 TYR A C 1
ATOM 1640 O O . TYR A 1 204 ? -0.428 -14.838 0.427 1.00 98.06 204 TYR A O 1
ATOM 1648 N N . THR A 1 205 ? 1.131 -14.283 1.944 1.00 96.75 205 THR A N 1
ATOM 1649 C CA . THR A 1 205 ? 1.073 -15.502 2.752 1.00 96.75 205 THR A CA 1
ATOM 1650 C C . THR A 1 205 ? 1.124 -15.143 4.239 1.00 96.75 205 THR A C 1
ATOM 1652 O O . THR A 1 205 ? 1.565 -14.045 4.595 1.00 96.75 205 THR A O 1
ATOM 1655 N N . PRO A 1 206 ? 0.766 -16.066 5.149 1.00 93.50 206 PRO A N 1
ATOM 1656 C CA . PRO A 1 206 ? 0.968 -15.862 6.582 1.00 93.50 206 PRO A CA 1
ATOM 1657 C C . PRO A 1 206 ? 2.429 -15.609 6.982 1.00 93.50 206 PRO A C 1
ATOM 1659 O O . PRO A 1 206 ? 2.679 -15.188 8.110 1.00 93.50 206 PRO A O 1
ATOM 1662 N N . GLU A 1 207 ? 3.397 -15.871 6.103 1.00 95.50 207 GLU A N 1
ATOM 1663 C CA . GLU A 1 207 ? 4.831 -15.619 6.271 1.00 95.50 207 GLU A CA 1
ATOM 1664 C C . GLU A 1 207 ? 5.288 -14.286 5.656 1.00 95.50 207 GLU A C 1
ATOM 1666 O O . GLU A 1 207 ? 6.434 -13.888 5.871 1.00 95.50 207 GLU A O 1
ATOM 1671 N N . GLY A 1 208 ? 4.399 -13.576 4.957 1.00 97.00 208 GLY A N 1
ATOM 1672 C CA . GLY A 1 208 ? 4.673 -12.311 4.283 1.00 97.00 208 GLY A CA 1
ATOM 1673 C C . GLY A 1 208 ? 4.477 -12.391 2.768 1.00 97.00 208 GLY A C 1
ATOM 1674 O O . GLY A 1 208 ? 3.768 -13.262 2.262 1.00 97.00 208 GLY A O 1
ATOM 1675 N N . LEU A 1 209 ? 5.092 -11.462 2.039 1.00 98.31 209 LEU A N 1
ATOM 1676 C CA . LEU A 1 209 ? 5.059 -11.411 0.580 1.00 98.31 209 LEU A CA 1
ATOM 1677 C C . LEU A 1 209 ? 6.084 -12.358 -0.045 1.00 98.31 209 LEU A C 1
ATOM 1679 O O . LEU A 1 209 ? 7.249 -12.379 0.355 1.00 98.31 209 LEU A O 1
ATOM 1683 N N . ILE A 1 210 ? 5.645 -13.089 -1.068 1.00 98.00 210 ILE A N 1
ATOM 1684 C CA . ILE A 1 210 ? 6.488 -13.935 -1.914 1.00 98.00 210 ILE A CA 1
ATOM 1685 C C . ILE A 1 210 ? 6.396 -13.408 -3.344 1.00 98.00 210 ILE A C 1
ATOM 1687 O O . ILE A 1 210 ? 5.298 -13.288 -3.886 1.00 98.00 210 ILE A O 1
ATOM 1691 N N . CYS A 1 211 ? 7.535 -13.087 -3.959 1.00 98.31 211 CYS A N 1
ATOM 1692 C CA . CYS A 1 211 ? 7.575 -12.688 -5.363 1.00 98.31 211 CYS A CA 1
ATOM 1693 C C . CYS A 1 211 ? 7.167 -13.862 -6.261 1.00 98.31 211 CYS A C 1
ATOM 1695 O O . CYS A 1 211 ? 7.796 -14.919 -6.228 1.00 98.31 211 CYS A O 1
ATOM 1697 N N . VAL A 1 212 ? 6.139 -13.647 -7.083 1.00 97.75 212 VAL A N 1
ATOM 1698 C CA . VAL A 1 212 ? 5.605 -14.627 -8.048 1.00 97.75 212 VAL A CA 1
ATOM 1699 C C . VAL A 1 212 ? 5.696 -14.097 -9.481 1.00 97.75 212 VAL A C 1
ATOM 1701 O O . VAL A 1 212 ? 5.012 -14.560 -10.395 1.00 97.75 212 VAL A O 1
ATOM 1704 N N . SER A 1 213 ? 6.547 -13.088 -9.704 1.00 97.06 213 SER A N 1
ATOM 1705 C CA . SER A 1 213 ? 6.671 -12.418 -10.997 1.00 97.06 213 SER A CA 1
ATOM 1706 C C . SER A 1 213 ? 7.043 -13.385 -12.126 1.00 97.06 213 SER A C 1
ATOM 1708 O O . SER A 1 213 ? 6.481 -13.338 -13.224 1.00 97.06 213 SER A O 1
ATOM 1710 N N . LYS A 1 214 ? 8.003 -14.280 -11.873 1.00 94.44 214 LYS A N 1
ATOM 1711 C CA . LYS A 1 214 ? 8.636 -15.083 -12.925 1.00 94.44 214 LYS A CA 1
ATOM 1712 C C . LYS A 1 214 ? 7.664 -16.062 -13.578 1.00 94.44 214 LYS A C 1
ATOM 1714 O O . LYS A 1 214 ? 7.653 -16.135 -14.812 1.00 94.44 214 LYS A O 1
ATOM 1719 N N . GLU A 1 215 ? 6.886 -16.796 -12.784 1.00 94.56 215 GLU A N 1
ATOM 1720 C CA . GLU A 1 215 ? 5.888 -17.752 -13.282 1.00 94.56 215 GLU A CA 1
ATOM 1721 C C . GLU A 1 215 ? 4.700 -17.084 -13.991 1.00 94.56 215 GLU A C 1
ATOM 1723 O O . GLU A 1 215 ? 4.071 -17.716 -14.835 1.00 94.56 215 GLU A O 1
ATOM 1728 N N . ASN A 1 216 ? 4.455 -15.797 -13.734 1.00 94.31 216 ASN A N 1
ATOM 1729 C CA . ASN A 1 216 ? 3.240 -15.097 -14.158 1.00 94.31 216 ASN A CA 1
ATOM 1730 C C . ASN A 1 216 ? 3.461 -14.049 -15.262 1.00 94.31 216 ASN A C 1
ATOM 1732 O O . ASN A 1 216 ? 2.619 -13.185 -15.508 1.00 94.31 216 ASN A O 1
ATOM 1736 N N . GLY A 1 217 ? 4.599 -14.109 -15.959 1.00 92.38 217 GLY A N 1
ATOM 1737 C CA . GLY A 1 217 ? 4.883 -13.203 -17.079 1.00 92.38 217 GLY A CA 1
ATOM 1738 C C . GLY A 1 217 ? 5.286 -11.783 -16.661 1.00 92.38 217 GLY A C 1
ATOM 1739 O O . GLY A 1 217 ? 5.169 -10.858 -17.462 1.00 92.38 217 GLY A O 1
ATOM 1740 N N . TYR A 1 218 ? 5.778 -11.628 -15.434 1.00 95.19 218 TYR A N 1
ATOM 1741 C CA . TYR A 1 218 ? 6.367 -10.409 -14.881 1.00 95.19 218 TYR A CA 1
ATOM 1742 C C . TYR A 1 218 ? 7.899 -10.566 -14.729 1.00 95.19 218 TYR A C 1
ATOM 1744 O O . TYR A 1 218 ? 8.421 -11.684 -14.870 1.00 95.19 218 TYR A O 1
ATOM 1752 N N . PRO A 1 219 ? 8.647 -9.478 -14.462 1.00 95.81 219 PRO A N 1
ATOM 1753 C CA . PRO A 1 219 ? 8.205 -8.083 -14.405 1.00 95.81 219 PRO A CA 1
ATOM 1754 C C . PRO A 1 219 ? 7.665 -7.565 -15.741 1.00 95.81 219 PRO A C 1
ATOM 1756 O O . PRO A 1 219 ? 8.068 -8.026 -16.812 1.00 95.81 219 PRO A O 1
ATOM 1759 N N . LYS A 1 220 ? 6.746 -6.600 -15.671 1.00 93.69 220 LYS A N 1
ATOM 1760 C CA . LYS A 1 220 ? 6.292 -5.814 -16.829 1.00 93.69 220 LYS A CA 1
ATOM 1761 C C . LYS A 1 220 ? 6.921 -4.435 -16.743 1.00 93.69 220 LYS A C 1
ATOM 1763 O O . LYS A 1 220 ? 7.037 -3.897 -15.651 1.00 93.69 220 LYS A O 1
ATOM 1768 N N . ALA A 1 221 ? 7.305 -3.866 -17.880 1.00 93.44 221 ALA A N 1
ATOM 1769 C CA . ALA A 1 221 ? 7.901 -2.540 -17.912 1.00 93.44 221 ALA A CA 1
ATOM 1770 C C . ALA A 1 221 ? 7.151 -1.599 -18.859 1.00 93.44 221 ALA A C 1
ATOM 1772 O O . ALA A 1 221 ? 6.679 -2.006 -19.926 1.00 93.44 221 ALA A O 1
ATOM 1773 N N . LEU A 1 222 ? 7.070 -0.336 -18.454 1.00 91.00 222 LEU A N 1
ATOM 1774 C CA . LEU A 1 222 ? 6.541 0.775 -19.235 1.00 91.00 222 LEU A CA 1
ATOM 1775 C C . LEU A 1 222 ? 7.610 1.866 -19.299 1.00 91.00 222 LEU A C 1
ATOM 1777 O O . LEU A 1 222 ? 8.078 2.325 -18.256 1.00 91.00 222 LEU A O 1
ATOM 1781 N N . ASN A 1 223 ? 7.979 2.317 -20.497 1.00 90.69 223 ASN A N 1
ATOM 1782 C CA . ASN A 1 223 ? 8.873 3.467 -20.627 1.00 90.69 223 ASN A CA 1
ATOM 1783 C C . ASN A 1 223 ? 8.172 4.718 -20.064 1.00 90.69 223 ASN A C 1
ATOM 1785 O O . ASN A 1 223 ? 7.060 5.055 -20.481 1.00 90.69 223 ASN A O 1
ATOM 1789 N N . VAL A 1 224 ? 8.813 5.402 -19.113 1.00 88.62 224 VAL A N 1
ATOM 1790 C CA . VAL A 1 224 ? 8.234 6.546 -18.386 1.00 88.62 224 VAL A CA 1
ATOM 1791 C C . VAL A 1 224 ? 7.938 7.714 -19.330 1.00 88.62 224 VAL A C 1
ATOM 1793 O O . VAL A 1 224 ? 6.880 8.342 -19.229 1.00 88.62 224 VAL A O 1
ATOM 1796 N N . SER A 1 225 ? 8.862 7.991 -20.250 1.00 84.31 225 SER A N 1
ATOM 1797 C CA . SER A 1 225 ? 8.796 9.123 -21.178 1.00 84.31 225 SER A CA 1
ATOM 1798 C C . SER A 1 225 ? 7.782 8.876 -22.290 1.00 84.31 225 SER A C 1
ATOM 1800 O O . SER A 1 225 ? 6.971 9.747 -22.605 1.00 84.31 225 SER A O 1
ATOM 1802 N N . GLU A 1 226 ? 7.794 7.676 -22.869 1.00 83.69 226 GLU A N 1
ATOM 1803 C CA . GLU A 1 226 ? 6.928 7.334 -23.999 1.00 83.69 226 GLU A CA 1
ATOM 1804 C C . GLU A 1 226 ? 5.529 6.882 -23.578 1.00 83.69 226 GLU A C 1
ATOM 1806 O O . GLU A 1 226 ? 4.606 6.911 -24.394 1.00 83.69 226 GLU A O 1
ATOM 1811 N N . ARG A 1 227 ? 5.370 6.457 -22.316 1.00 78.94 227 ARG A N 1
ATOM 1812 C CA . ARG A 1 227 ? 4.143 5.858 -21.767 1.00 78.94 227 ARG A CA 1
ATOM 1813 C C . ARG A 1 227 ? 3.623 4.696 -22.608 1.00 78.94 227 ARG A C 1
ATOM 1815 O O . ARG A 1 227 ? 2.417 4.527 -22.790 1.00 78.94 227 ARG A O 1
ATOM 1822 N N . LYS A 1 228 ? 4.541 3.897 -23.141 1.00 81.38 228 LYS A N 1
ATOM 1823 C CA . LYS A 1 228 ? 4.241 2.706 -23.938 1.00 81.38 228 LYS A CA 1
ATOM 1824 C C . LYS A 1 228 ? 4.861 1.474 -23.295 1.00 81.38 228 LYS A C 1
ATOM 1826 O O . LYS A 1 228 ? 5.885 1.610 -22.615 1.00 81.38 228 LYS A O 1
ATOM 1831 N N . PRO A 1 229 ? 4.248 0.289 -23.490 1.00 82.62 229 PRO A N 1
ATOM 1832 C CA . PRO A 1 229 ? 4.874 -0.965 -23.103 1.00 82.62 229 PRO A CA 1
ATOM 1833 C C . PRO A 1 229 ? 6.288 -1.029 -23.667 1.00 82.62 229 PRO A C 1
ATOM 1835 O O . PRO A 1 229 ? 6.501 -0.710 -24.838 1.00 82.62 229 PRO A O 1
ATOM 1838 N N . THR A 1 230 ? 7.237 -1.408 -22.822 1.00 82.88 230 THR A N 1
ATOM 1839 C CA . THR A 1 230 ? 8.637 -1.539 -23.216 1.00 82.88 230 THR A CA 1
ATOM 1840 C C . THR A 1 230 ? 8.813 -2.679 -24.213 1.00 82.88 230 THR A C 1
ATOM 1842 O O . THR A 1 230 ? 8.133 -3.705 -24.121 1.00 82.88 230 THR A O 1
ATOM 1845 N N . ASP A 1 231 ? 9.772 -2.529 -25.130 1.00 85.00 231 ASP A N 1
ATOM 1846 C CA . ASP A 1 231 ? 10.171 -3.599 -26.040 1.00 85.00 231 ASP A CA 1
ATOM 1847 C C . ASP A 1 231 ? 10.496 -4.888 -25.276 1.00 85.00 231 ASP A C 1
ATOM 1849 O O . ASP A 1 231 ? 11.282 -4.903 -24.322 1.00 85.00 231 ASP A O 1
ATOM 1853 N N . ALA A 1 232 ? 9.913 -6.000 -25.728 1.00 86.19 232 ALA A N 1
ATOM 1854 C CA . ALA A 1 232 ? 10.049 -7.296 -25.068 1.00 86.19 232 ALA A CA 1
ATOM 1855 C C . ALA A 1 232 ? 11.515 -7.746 -24.937 1.00 86.19 232 ALA A C 1
ATOM 1857 O O . ALA A 1 232 ? 11.860 -8.433 -23.979 1.00 86.19 232 ALA A O 1
ATOM 1858 N N . GLU A 1 233 ? 12.387 -7.336 -25.862 1.00 89.06 233 GLU A N 1
ATOM 1859 C CA . GLU A 1 233 ? 13.824 -7.625 -25.808 1.00 89.06 233 GLU A CA 1
ATOM 1860 C C . GLU A 1 233 ? 14.529 -6.918 -24.644 1.00 89.06 233 GLU A C 1
ATOM 1862 O O . GLU A 1 233 ? 15.407 -7.509 -24.011 1.00 89.06 233 GLU A O 1
ATOM 1867 N N . ILE A 1 234 ? 14.136 -5.679 -24.330 1.00 89.12 234 ILE A N 1
ATOM 1868 C CA . ILE A 1 234 ? 14.680 -4.928 -23.191 1.00 89.12 234 ILE A CA 1
ATOM 1869 C C . ILE A 1 234 ? 14.230 -5.601 -21.895 1.00 89.12 234 ILE A C 1
ATOM 1871 O O . ILE A 1 234 ? 15.064 -5.915 -21.045 1.00 89.12 234 ILE A O 1
ATOM 1875 N N . VAL A 1 235 ? 12.932 -5.911 -21.782 1.00 88.81 235 VAL A N 1
ATOM 1876 C CA . VAL A 1 235 ? 12.393 -6.635 -20.621 1.00 88.81 235 VAL A CA 1
ATOM 1877 C C . VAL A 1 235 ? 13.101 -7.977 -20.451 1.00 88.81 235 VAL A C 1
ATOM 1879 O O . VAL A 1 235 ? 13.527 -8.302 -19.350 1.00 88.81 235 VAL A O 1
ATOM 1882 N N . ALA A 1 236 ? 13.287 -8.747 -21.526 1.00 90.81 236 ALA A N 1
ATOM 1883 C CA . ALA A 1 236 ? 13.965 -10.040 -21.469 1.00 90.81 236 ALA A CA 1
ATOM 1884 C C . ALA A 1 236 ? 15.429 -9.923 -21.013 1.00 90.81 236 ALA A C 1
ATOM 1886 O O . ALA A 1 236 ? 15.888 -10.761 -20.237 1.00 90.81 236 ALA A O 1
ATOM 1887 N N . ARG A 1 237 ? 16.146 -8.881 -21.458 1.00 94.62 237 ARG A N 1
ATOM 1888 C CA . ARG A 1 237 ? 17.544 -8.625 -21.082 1.00 94.62 237 ARG A CA 1
ATOM 1889 C C . ARG A 1 237 ? 17.697 -8.297 -19.597 1.00 94.62 237 ARG A C 1
ATOM 1891 O O . ARG A 1 237 ? 18.616 -8.813 -18.971 1.00 94.62 237 ARG A O 1
ATOM 1898 N N . HIS A 1 238 ? 16.798 -7.481 -19.050 1.00 94.81 238 HIS A N 1
ATOM 1899 C CA . HIS A 1 238 ? 16.864 -7.021 -17.657 1.00 94.81 238 HIS A CA 1
ATOM 1900 C C . HIS A 1 238 ? 15.984 -7.829 -16.700 1.00 94.81 238 HIS A C 1
ATOM 1902 O O . HIS A 1 238 ? 15.982 -7.571 -15.502 1.00 94.81 238 HIS A O 1
ATOM 1908 N N . LYS A 1 239 ? 15.271 -8.855 -17.186 1.00 92.88 239 LYS A N 1
ATOM 1909 C CA . LYS A 1 239 ? 14.281 -9.605 -16.400 1.00 92.88 239 LYS A CA 1
ATOM 1910 C C . LYS A 1 239 ? 14.816 -10.087 -15.052 1.00 92.88 239 LYS A C 1
ATOM 1912 O O . LYS A 1 239 ? 14.099 -10.016 -14.062 1.00 92.88 239 LYS A O 1
ATOM 1917 N N . GLY A 1 240 ? 16.046 -10.600 -15.021 1.00 93.50 240 GLY A N 1
ATOM 1918 C CA . GLY A 1 240 ? 16.663 -11.108 -13.792 1.00 93.50 240 GLY A CA 1
ATOM 1919 C C . GLY A 1 240 ? 16.989 -10.014 -12.775 1.00 93.50 240 GLY A C 1
ATOM 1920 O O . GLY A 1 240 ? 16.792 -10.228 -11.590 1.00 93.50 240 GLY A O 1
ATOM 1921 N N . GLU A 1 241 ? 17.442 -8.852 -13.243 1.00 95.50 241 GLU A N 1
ATOM 1922 C CA . GLU A 1 241 ? 17.751 -7.678 -12.414 1.00 95.50 241 GLU A CA 1
ATOM 1923 C C . GLU A 1 241 ? 16.473 -7.018 -11.882 1.00 95.50 241 GLU A C 1
ATOM 1925 O O . GLU A 1 241 ? 16.386 -6.657 -10.716 1.00 95.50 241 GLU A O 1
ATOM 1930 N N . TRP A 1 242 ? 15.456 -6.922 -12.735 1.00 96.44 242 TRP A N 1
ATOM 1931 C CA . TRP A 1 242 ? 14.174 -6.293 -12.428 1.00 96.44 242 TRP A CA 1
ATOM 1932 C C . TRP A 1 242 ? 13.224 -7.172 -11.616 1.00 96.44 242 TRP A C 1
ATOM 1934 O O . TRP A 1 242 ? 12.208 -6.676 -11.136 1.00 96.44 242 TRP A O 1
ATOM 1944 N N . THR A 1 243 ? 13.508 -8.469 -11.476 1.00 96.88 243 THR A N 1
ATOM 1945 C CA . THR A 1 243 ? 12.728 -9.354 -10.603 1.00 96.88 243 THR A CA 1
ATOM 1946 C C . THR A 1 243 ? 13.294 -9.272 -9.195 1.00 96.88 243 THR A C 1
ATOM 1948 O O . THR A 1 243 ? 14.342 -9.848 -8.915 1.00 96.88 243 THR A O 1
ATOM 1951 N N . VAL A 1 244 ? 12.588 -8.587 -8.301 1.00 96.12 244 VAL A N 1
ATOM 1952 C CA . VAL A 1 244 ? 13.031 -8.410 -6.915 1.00 96.12 244 VAL A CA 1
ATOM 1953 C C . VAL A 1 244 ? 12.298 -9.401 -6.010 1.00 96.12 244 VAL A C 1
ATOM 1955 O O . VAL A 1 244 ? 11.082 -9.542 -6.105 1.00 96.12 244 VAL A O 1
ATOM 1958 N N . GLU A 1 245 ? 13.025 -10.115 -5.145 1.00 96.75 245 GLU A N 1
ATOM 1959 C CA . GLU A 1 245 ? 12.425 -11.108 -4.234 1.00 96.75 245 GLU A CA 1
ATOM 1960 C C . GLU A 1 245 ? 11.549 -10.462 -3.153 1.00 96.75 245 GLU A C 1
ATOM 1962 O O . GLU A 1 245 ? 10.516 -11.018 -2.779 1.00 96.75 245 GLU A O 1
ATOM 1967 N N . GLN A 1 246 ? 11.949 -9.283 -2.671 1.00 96.81 246 GLN A N 1
ATOM 1968 C CA . GLN A 1 246 ? 11.203 -8.479 -1.707 1.00 96.81 246 GLN A CA 1
ATOM 1969 C C . GLN A 1 246 ? 11.161 -7.012 -2.146 1.00 96.81 246 GLN A C 1
ATOM 1971 O O . GLN A 1 246 ? 12.180 -6.487 -2.596 1.00 96.81 246 GLN A O 1
ATOM 1976 N N . PRO A 1 247 ? 10.025 -6.316 -1.976 1.00 97.75 247 PRO A N 1
ATOM 1977 C CA . PRO A 1 247 ? 9.929 -4.893 -2.275 1.00 97.75 247 PRO A CA 1
ATOM 1978 C C . PRO A 1 247 ? 10.938 -4.040 -1.495 1.00 97.75 247 PRO A C 1
ATOM 1980 O O . PRO A 1 247 ? 11.352 -4.379 -0.383 1.00 97.75 247 PRO A O 1
ATOM 1983 N N . LYS A 1 248 ? 11.282 -2.867 -2.033 1.00 97.12 248 LYS A N 1
ATOM 1984 C CA . LYS A 1 248 ? 12.060 -1.879 -1.279 1.00 97.12 248 LYS A CA 1
ATOM 1985 C C . LYS A 1 248 ? 11.275 -1.421 -0.044 1.00 97.12 248 LYS A C 1
ATOM 1987 O O . LYS A 1 248 ? 10.057 -1.274 -0.092 1.00 97.12 248 LYS A O 1
ATOM 1992 N N . GLY A 1 249 ? 11.977 -1.225 1.073 1.00 96.06 249 GLY A N 1
ATOM 1993 C CA . GLY A 1 249 ? 11.362 -0.788 2.326 1.00 96.06 249 GLY A CA 1
ATOM 1994 C C . GLY A 1 249 ? 10.420 -1.828 2.943 1.00 96.06 249 GLY A C 1
ATOM 1995 O O . GLY A 1 249 ? 9.616 -1.466 3.801 1.00 96.06 249 GLY A O 1
ATOM 1996 N N . TYR A 1 250 ? 10.485 -3.088 2.501 1.00 98.12 250 TYR A N 1
ATOM 1997 C CA . TYR A 1 250 ? 9.588 -4.140 2.957 1.00 98.12 250 TYR A CA 1
ATOM 1998 C C . TYR A 1 250 ? 9.673 -4.364 4.470 1.00 98.12 250 TYR A C 1
ATOM 2000 O O . TYR A 1 250 ? 10.747 -4.574 5.034 1.00 98.12 250 TYR A O 1
ATOM 2008 N N . LEU A 1 251 ? 8.514 -4.353 5.119 1.00 97.56 251 LEU A N 1
ATOM 2009 C CA . LEU A 1 251 ? 8.343 -4.646 6.531 1.00 97.56 251 LEU A CA 1
ATOM 2010 C C . LEU A 1 251 ? 7.141 -5.566 6.708 1.00 97.56 251 LEU A C 1
ATOM 2012 O O . LEU A 1 251 ? 6.053 -5.276 6.217 1.00 97.56 251 LEU A O 1
ATOM 2016 N N . PHE A 1 252 ? 7.323 -6.638 7.473 1.00 97.75 252 PHE A N 1
ATOM 2017 C CA . PHE A 1 252 ? 6.257 -7.560 7.839 1.00 97.75 252 PHE A CA 1
ATOM 2018 C C . PHE A 1 252 ? 6.143 -7.678 9.354 1.00 97.75 252 PHE A C 1
ATOM 2020 O O . PHE A 1 252 ? 7.123 -7.981 10.033 1.00 97.75 252 PHE A O 1
ATOM 2027 N N . LEU A 1 253 ? 4.938 -7.461 9.876 1.00 96.31 253 LEU A N 1
ATOM 2028 C CA . LEU A 1 253 ? 4.609 -7.609 11.288 1.00 96.31 253 LEU A CA 1
ATOM 2029 C C . LEU A 1 253 ? 3.460 -8.607 11.431 1.00 96.31 253 LEU A C 1
ATOM 2031 O O . LEU A 1 253 ? 2.388 -8.419 10.855 1.00 96.31 253 LEU A O 1
ATOM 2035 N N . LYS A 1 254 ? 3.665 -9.650 12.236 1.00 92.62 254 LYS A N 1
ATOM 2036 C CA . LYS A 1 254 ? 2.579 -10.529 12.687 1.00 92.62 254 LYS A CA 1
ATOM 2037 C C . LYS A 1 254 ? 2.041 -10.000 14.010 1.00 92.62 254 LYS A C 1
ATOM 2039 O O . LYS A 1 254 ? 2.843 -9.740 14.908 1.00 92.62 254 LYS A O 1
ATOM 2044 N N . SER A 1 255 ? 0.721 -9.902 14.181 1.00 80.12 255 SER A N 1
ATOM 2045 C CA . SER A 1 255 ? 0.184 -9.716 15.533 1.00 80.12 255 SER A CA 1
ATOM 2046 C C . SER A 1 255 ? 0.509 -10.955 16.365 1.00 80.12 255 SER A C 1
ATOM 2048 O O . SER A 1 255 ? 0.070 -12.061 16.033 1.00 80.12 255 SER A O 1
ATOM 2050 N N . SER A 1 256 ? 1.257 -10.786 17.451 1.00 62.88 256 SER A N 1
ATOM 2051 C CA . SER A 1 256 ? 1.307 -11.783 18.517 1.00 62.88 256 SER A CA 1
ATOM 2052 C C . SER A 1 256 ? -0.067 -11.840 19.185 1.00 62.88 256 SER A C 1
ATOM 2054 O O . SER A 1 256 ? -0.593 -10.797 19.571 1.00 62.88 256 SER A O 1
ATOM 2056 N N . LYS A 1 257 ? -0.652 -13.035 19.289 1.00 55.31 257 LYS A N 1
ATOM 2057 C CA . LYS A 1 257 ? -1.782 -13.262 20.200 1.00 55.31 257 LYS A CA 1
ATOM 2058 C C . LYS A 1 257 ? -1.341 -13.130 21.650 1.00 55.31 257 LYS A C 1
ATOM 2060 O O . LYS A 1 257 ? -0.180 -13.509 21.927 1.00 55.31 257 LYS A O 1
#

Radius of gyration: 25.85 Å; chains: 1; bounding box: 54×98×72 Å